Protein AF-A0A6V7Y0B2-F1 (afdb_monomer_lite)

Secondary structure (DSSP, 8-state):
--------SSHHHHHHHHHHHHHHHHHHHHHHHHHHHHHHHHHHHHHHHHHHHHHHHHHHHHHHHHHHHHHHHHHHHHHHHHHHHHHHHHHHHHHHS----EEPTTT--EESSHHHHHHHHHHHT--EE-TTT--EESSHHHHHHHHHHHH----EE-TTT--EESSHHHHHHHHHHHT-----S-TTTGGGGS--

Radius of gyration: 52.37 Å; chains: 1; bounding box: 146×79×91 Å

Sequence (196 aa):
MAEEDSSDSDWILVGKEENDLINLQTNFNNLQIKFIEEKEKNLNLEKKNFFLENELRKIQNINFDNENEIMKQHSQKLSKENVKQLKHENDEKMRKMKIEIKKCPYCEKPYFSMPAFVMHLLTHQAKHKCPICGKFYHRPWLLKGHLRSHTGQKPFGCGKCGKEFSDRSNLRAHLTTHNAKKCWSCAWICLKKLFK

Structure (mmCIF, N/CA/C/O backbone):
data_AF-A0A6V7Y0B2-F1
#
_entry.id   AF-A0A6V7Y0B2-F1
#
loop_
_atom_site.group_PDB
_atom_site.id
_atom_site.type_symbol
_atom_site.label_atom_id
_atom_site.label_alt_id
_atom_site.label_comp_id
_atom_site.label_asym_id
_atom_site.label_entity_id
_atom_site.label_seq_id
_atom_site.pdbx_PDB_ins_code
_atom_site.Cartn_x
_atom_site.Cartn_y
_atom_site.Cartn_z
_atom_site.occupancy
_atom_site.B_iso_or_equiv
_atom_site.auth_seq_id
_atom_site.auth_comp_id
_atom_site.auth_asym_id
_atom_site.auth_atom_id
_atom_site.pdbx_PDB_model_num
ATOM 1 N N . MET A 1 1 ? 116.761 55.793 -67.337 1.00 35.50 1 MET A N 1
ATOM 2 C CA . MET A 1 1 ? 116.861 56.543 -66.070 1.00 35.50 1 MET A CA 1
ATOM 3 C C . MET A 1 1 ? 115.738 56.002 -65.205 1.00 35.50 1 MET A C 1
ATOM 5 O O . MET A 1 1 ? 114.600 56.118 -65.633 1.00 35.50 1 MET A O 1
ATOM 9 N N . ALA A 1 2 ? 116.037 55.074 -64.289 1.00 43.28 2 ALA A N 1
ATOM 10 C CA . ALA A 1 2 ? 116.621 55.361 -62.963 1.00 43.28 2 ALA A CA 1
ATOM 11 C C . ALA A 1 2 ? 115.569 56.134 -62.138 1.00 43.28 2 ALA A C 1
ATOM 13 O O . ALA A 1 2 ? 115.035 57.110 -62.649 1.00 43.28 2 ALA A O 1
ATOM 14 N N . GLU A 1 3 ? 115.156 55.740 -60.940 1.00 39.84 3 GLU A N 1
ATOM 15 C CA . GLU A 1 3 ? 115.887 55.090 -59.849 1.00 39.84 3 GLU A CA 1
ATOM 16 C C . GLU A 1 3 ? 114.893 54.851 -58.684 1.00 39.84 3 GLU A C 1
ATOM 18 O O . GLU A 1 3 ? 113.852 55.505 -58.653 1.00 39.84 3 GLU A O 1
ATOM 23 N N . GLU A 1 4 ? 115.284 53.973 -57.746 1.00 39.66 4 GLU A N 1
ATOM 24 C CA . GLU A 1 4 ? 115.103 54.137 -56.282 1.00 39.66 4 GLU A CA 1
ATOM 25 C C . GLU A 1 4 ? 113.691 54.019 -55.653 1.00 39.66 4 GLU A C 1
ATOM 27 O O . GLU A 1 4 ? 112.684 54.416 -56.220 1.00 39.66 4 GLU A O 1
ATOM 32 N N . ASP A 1 5 ? 113.496 53.538 -54.424 1.00 37.31 5 ASP A N 1
ATOM 33 C CA . ASP A 1 5 ? 114.311 52.787 -53.464 1.00 37.31 5 ASP A CA 1
ATOM 34 C C . ASP A 1 5 ? 113.398 52.402 -52.276 1.00 37.31 5 ASP A C 1
ATOM 36 O O . ASP A 1 5 ? 112.364 53.028 -52.049 1.00 37.31 5 ASP A O 1
ATOM 40 N N . SER A 1 6 ? 113.849 51.428 -51.479 1.00 45.47 6 SER A N 1
ATOM 41 C CA . SER A 1 6 ? 113.742 51.402 -50.006 1.00 45.47 6 SER A CA 1
ATOM 42 C C . SER A 1 6 ? 112.369 51.585 -49.317 1.00 45.47 6 SER A C 1
ATOM 44 O O . SER A 1 6 ? 111.927 52.708 -49.087 1.00 45.47 6 SER A O 1
ATOM 46 N N . SER A 1 7 ? 111.828 50.495 -48.752 1.00 43.94 7 SER A N 1
ATOM 47 C CA . SER A 1 7 ? 111.516 50.355 -47.304 1.00 43.94 7 SER A CA 1
ATOM 48 C C . SER A 1 7 ? 110.595 49.143 -47.087 1.00 43.94 7 SER A C 1
ATOM 50 O O . SER A 1 7 ? 109.382 49.278 -46.967 1.00 43.94 7 SER A O 1
ATOM 52 N N . ASP A 1 8 ? 111.165 47.936 -47.082 1.00 45.19 8 ASP A N 1
ATOM 53 C CA . ASP A 1 8 ? 110.390 46.679 -47.083 1.00 45.19 8 ASP A CA 1
ATOM 54 C C . ASP A 1 8 ? 110.610 45.823 -45.822 1.00 45.19 8 ASP A C 1
ATOM 56 O O . ASP A 1 8 ? 110.376 44.616 -45.803 1.00 45.19 8 ASP A O 1
ATOM 60 N N . SER A 1 9 ? 111.088 46.435 -44.736 1.00 50.22 9 SER A N 1
ATOM 61 C CA . SER A 1 9 ? 111.577 45.696 -43.566 1.00 50.22 9 SER A CA 1
ATOM 62 C C . SER A 1 9 ? 110.998 46.144 -42.225 1.00 50.22 9 SER A C 1
ATOM 64 O O . SER A 1 9 ? 111.670 45.982 -41.219 1.00 50.22 9 SER A O 1
ATOM 66 N N . ASP A 1 10 ? 109.766 46.664 -42.200 1.00 47.16 10 ASP A N 1
ATOM 67 C CA . ASP A 1 10 ? 108.993 46.856 -40.952 1.00 47.16 10 ASP A CA 1
ATOM 68 C C . ASP A 1 10 ? 107.484 46.536 -41.085 1.00 47.16 10 ASP A C 1
ATOM 70 O O . ASP A 1 10 ? 106.779 46.408 -40.086 1.00 47.16 10 ASP A O 1
ATOM 74 N N . TRP A 1 11 ? 106.969 46.293 -42.298 1.00 45.12 11 TRP A N 1
ATOM 75 C CA . TRP A 1 11 ? 105.539 46.013 -42.532 1.00 45.12 11 TRP A CA 1
ATOM 76 C C . TRP A 1 11 ? 105.139 44.532 -42.416 1.00 45.12 11 TRP A C 1
ATOM 78 O O . TRP A 1 11 ? 103.959 44.210 -42.278 1.00 45.12 11 TRP A O 1
ATOM 88 N N . ILE A 1 12 ? 106.102 43.606 -42.449 1.00 47.62 12 ILE A N 1
ATOM 89 C CA . ILE A 1 12 ? 105.815 42.162 -42.551 1.00 47.62 12 ILE A CA 1
ATOM 90 C C . ILE A 1 12 ? 105.489 41.527 -41.182 1.00 47.62 12 ILE A C 1
ATOM 92 O O . ILE A 1 12 ? 104.784 40.517 -41.130 1.00 47.62 12 ILE A O 1
ATOM 96 N N . LEU A 1 13 ? 105.950 42.117 -40.070 1.00 48.69 13 LEU A N 1
ATOM 97 C CA . LEU A 1 13 ? 105.644 41.634 -38.713 1.00 48.69 13 LEU A CA 1
ATOM 98 C C . LEU A 1 13 ? 104.311 42.186 -38.174 1.00 48.69 13 LEU A C 1
ATOM 100 O O . LEU A 1 13 ? 103.550 41.421 -37.588 1.00 48.69 13 LEU A O 1
ATOM 104 N N . VAL A 1 14 ? 103.964 43.445 -38.466 1.00 50.12 14 VAL A N 1
ATOM 105 C CA . VAL A 1 14 ? 102.672 44.050 -38.069 1.00 50.12 14 VAL A CA 1
ATOM 106 C C . VAL A 1 14 ? 101.500 43.436 -38.853 1.00 50.12 14 VAL A C 1
ATOM 108 O O . VAL A 1 14 ? 100.457 43.118 -38.284 1.00 50.12 14 VAL A O 1
ATOM 111 N N . GLY A 1 15 ? 101.699 43.154 -40.147 1.00 49.22 15 GLY A N 1
ATOM 112 C CA . GLY A 1 15 ? 100.657 42.604 -41.021 1.00 49.22 15 GLY A CA 1
ATOM 113 C C . GLY A 1 15 ? 100.279 41.136 -40.774 1.00 49.22 15 GLY A C 1
ATOM 114 O O . GLY A 1 15 ? 99.252 40.695 -41.283 1.00 49.22 15 GLY A O 1
ATOM 115 N N . LYS A 1 16 ? 101.062 40.357 -40.013 1.00 54.09 16 LYS A N 1
ATOM 116 C CA . LYS A 1 16 ? 100.673 38.988 -39.609 1.00 54.09 16 LYS A CA 1
ATOM 117 C C . LYS A 1 16 ? 99.808 38.992 -38.351 1.00 54.09 16 LYS A C 1
ATOM 119 O O . LYS A 1 16 ? 98.775 38.332 -38.341 1.00 54.09 16 LYS A O 1
ATOM 124 N N . GLU A 1 17 ? 100.168 39.788 -37.347 1.00 54.44 17 GLU A N 1
ATOM 125 C CA . GLU A 1 17 ? 99.399 39.892 -36.099 1.00 54.44 17 GLU A CA 1
ATOM 126 C C . GLU A 1 17 ? 98.021 40.541 -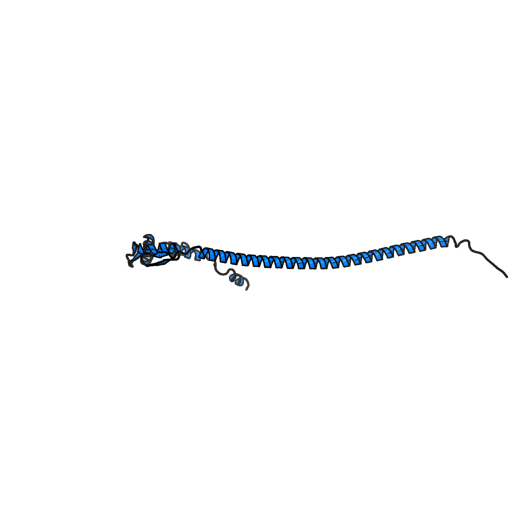36.320 1.00 54.44 17 GLU A C 1
ATOM 128 O O . GLU A 1 17 ? 97.024 40.058 -35.782 1.00 54.44 17 GLU A O 1
ATOM 133 N N . GLU A 1 18 ? 97.918 41.565 -37.176 1.00 55.97 18 GLU A N 1
ATOM 134 C CA . GLU A 1 18 ? 96.629 42.178 -37.539 1.00 55.97 18 GLU A CA 1
ATOM 135 C C . GLU A 1 18 ? 95.731 41.231 -38.346 1.00 55.97 18 GLU A C 1
ATOM 137 O O . GLU A 1 18 ? 94.522 41.176 -38.117 1.00 55.97 18 GLU A O 1
ATOM 142 N N . ASN A 1 19 ? 96.302 40.443 -39.260 1.00 59.03 19 ASN A N 1
ATOM 143 C CA . ASN A 1 19 ? 95.540 39.500 -40.079 1.00 59.03 19 ASN A CA 1
ATOM 144 C C . ASN A 1 19 ? 95.075 38.281 -39.254 1.00 59.03 19 ASN A C 1
ATOM 146 O O . ASN A 1 19 ? 93.969 37.776 -39.457 1.00 59.03 19 ASN A O 1
ATOM 150 N N . ASP A 1 20 ? 95.861 37.861 -38.259 1.00 60.06 20 ASP A N 1
ATOM 151 C CA . ASP A 1 20 ? 95.471 36.840 -37.282 1.00 60.06 20 ASP A CA 1
ATOM 152 C C . ASP A 1 20 ? 94.383 37.352 -36.319 1.00 60.06 20 ASP A C 1
ATOM 154 O O . ASP A 1 20 ? 93.418 36.633 -36.046 1.00 60.06 20 ASP A O 1
ATOM 158 N N . LEU A 1 21 ? 94.453 38.613 -35.875 1.00 62.41 21 LEU A N 1
ATOM 159 C CA . LEU A 1 21 ? 93.405 39.263 -35.072 1.00 62.41 21 LEU A CA 1
ATOM 160 C C . LEU A 1 21 ? 92.094 39.447 -35.854 1.00 62.41 21 LEU A C 1
ATOM 162 O O . LEU A 1 21 ? 91.017 39.156 -35.327 1.00 62.41 21 LEU A O 1
ATOM 166 N N . ILE A 1 22 ? 92.164 39.869 -37.121 1.00 66.25 22 ILE A N 1
ATOM 167 C CA . ILE A 1 22 ? 90.997 39.987 -38.010 1.00 66.25 22 ILE A CA 1
ATOM 168 C C . ILE A 1 22 ? 90.384 38.609 -38.273 1.00 66.25 22 ILE A C 1
ATOM 170 O O . ILE A 1 22 ? 89.158 38.466 -38.214 1.00 66.25 22 ILE A O 1
ATOM 174 N N . ASN A 1 23 ? 91.199 37.576 -38.500 1.00 68.62 23 ASN A N 1
ATOM 175 C CA . ASN A 1 23 ? 90.712 36.206 -38.664 1.00 68.62 23 ASN A CA 1
ATOM 176 C C . ASN A 1 23 ? 90.061 35.671 -37.386 1.00 68.62 23 ASN A C 1
ATOM 178 O O . ASN A 1 23 ? 88.990 35.071 -37.465 1.00 68.62 23 ASN A O 1
ATOM 182 N N . LEU A 1 24 ? 90.636 35.925 -36.208 1.00 69.00 24 LEU A N 1
ATOM 183 C CA . LEU A 1 24 ? 90.048 35.540 -34.921 1.00 69.00 24 LEU A CA 1
ATOM 184 C C . LEU A 1 24 ? 88.717 36.256 -34.664 1.00 69.00 24 LEU A C 1
ATOM 186 O O . LEU A 1 24 ? 87.738 35.603 -34.294 1.00 69.00 24 LEU A O 1
ATOM 190 N N . GLN A 1 25 ? 88.645 37.563 -34.927 1.00 72.94 25 GLN A N 1
ATOM 191 C CA . GLN A 1 25 ? 87.413 38.344 -34.793 1.00 72.94 25 GLN A CA 1
ATOM 192 C C . GLN A 1 25 ? 86.335 37.868 -35.775 1.00 72.94 25 GLN A C 1
ATOM 194 O O . GLN A 1 25 ? 85.169 37.715 -35.408 1.00 72.94 25 GLN A O 1
ATOM 199 N N . THR A 1 26 ? 86.725 37.581 -37.016 1.00 72.75 26 THR A N 1
ATOM 200 C CA . THR A 1 26 ? 85.824 37.054 -38.048 1.00 72.75 26 THR A CA 1
ATOM 201 C C . THR A 1 26 ? 85.317 35.661 -37.672 1.00 72.75 26 THR A C 1
ATOM 203 O O . THR A 1 26 ? 84.127 35.375 -37.803 1.00 72.75 26 THR A O 1
ATOM 206 N N . ASN A 1 27 ? 86.182 34.799 -37.133 1.00 78.31 27 ASN A N 1
ATOM 207 C CA . ASN A 1 27 ? 85.807 33.456 -36.697 1.00 78.31 27 ASN A CA 1
ATOM 208 C C . ASN A 1 27 ? 84.874 33.498 -35.473 1.00 78.31 27 ASN A C 1
ATOM 210 O O . ASN A 1 27 ? 83.877 32.777 -35.430 1.00 78.31 27 ASN A O 1
ATOM 214 N N . PHE A 1 28 ? 85.125 34.403 -34.522 1.00 77.00 28 PHE A N 1
ATOM 215 C CA . PHE A 1 28 ? 84.243 34.638 -33.377 1.00 77.00 28 PHE A CA 1
ATOM 216 C C . PHE A 1 28 ? 82.853 35.131 -33.808 1.00 77.00 28 PHE A C 1
ATOM 218 O O . PHE A 1 28 ? 81.842 34.574 -33.377 1.00 77.00 28 PHE A O 1
ATOM 225 N N . ASN A 1 29 ? 82.792 36.103 -34.722 1.00 76.12 29 ASN A N 1
ATOM 226 C CA . ASN A 1 29 ? 81.529 36.612 -35.262 1.00 76.12 29 ASN A CA 1
ATOM 227 C C . ASN A 1 29 ? 80.753 35.514 -36.015 1.00 76.12 29 ASN A C 1
ATOM 229 O O . ASN A 1 29 ? 79.546 35.367 -35.827 1.00 76.12 29 ASN A O 1
ATOM 233 N N . ASN A 1 30 ? 81.438 34.683 -36.807 1.00 78.12 30 ASN A N 1
ATOM 234 C CA . ASN A 1 30 ? 80.818 33.554 -37.508 1.00 78.12 30 ASN A CA 1
ATOM 235 C C . ASN A 1 30 ? 80.270 32.490 -36.543 1.00 78.1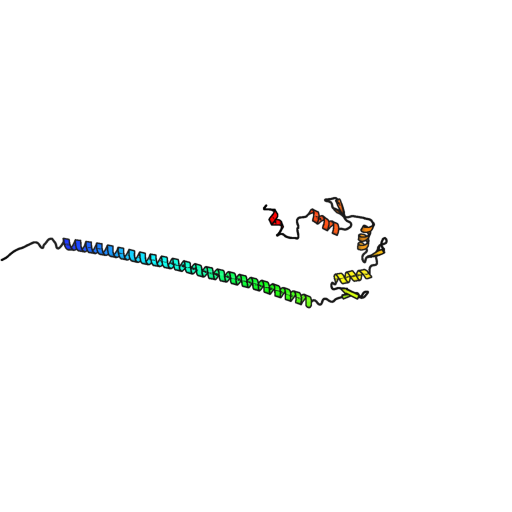2 30 ASN A C 1
ATOM 237 O O . ASN A 1 30 ? 79.204 31.923 -36.790 1.00 78.12 30 ASN A O 1
ATOM 241 N N . LEU A 1 31 ? 80.968 32.222 -35.434 1.00 80.00 31 LEU A N 1
ATOM 242 C CA . LEU A 1 31 ? 80.481 31.328 -34.380 1.00 80.00 31 LEU A CA 1
ATOM 243 C C . LEU A 1 31 ? 79.258 31.913 -33.659 1.00 80.00 31 LEU A C 1
ATOM 245 O O . LEU A 1 31 ? 78.310 31.176 -33.387 1.00 80.00 31 LEU A O 1
ATOM 249 N N . GLN A 1 32 ? 79.231 33.226 -33.410 1.00 79.44 32 GLN A N 1
ATOM 250 C CA . GLN A 1 32 ? 78.060 33.899 -32.838 1.00 79.44 32 GLN A CA 1
ATOM 251 C C . GLN A 1 32 ? 76.844 33.848 -33.772 1.00 79.44 32 GLN A C 1
ATOM 253 O O . GLN A 1 32 ? 75.747 33.544 -33.307 1.00 79.44 32 GLN A O 1
ATOM 258 N N . ILE A 1 33 ? 77.027 34.078 -35.077 1.00 79.69 33 ILE A N 1
ATOM 259 C CA . ILE A 1 33 ? 75.942 33.982 -36.068 1.00 79.69 33 ILE A CA 1
ATOM 260 C C . ILE A 1 33 ? 75.390 32.555 -36.121 1.00 79.69 33 ILE A C 1
ATOM 262 O O . ILE A 1 33 ? 74.183 32.372 -35.986 1.00 79.69 33 ILE A O 1
ATOM 266 N N . LYS A 1 34 ? 76.255 31.533 -36.210 1.00 83.12 34 LYS A N 1
ATOM 267 C CA . LYS A 1 34 ? 75.818 30.124 -36.191 1.00 83.12 34 LYS A CA 1
ATOM 268 C C . LYS A 1 34 ? 75.034 29.775 -34.926 1.00 83.12 34 LYS A C 1
ATOM 270 O O . LYS A 1 34 ? 74.024 29.085 -35.008 1.00 83.12 34 LYS A O 1
ATOM 275 N N . PHE A 1 35 ? 75.461 30.285 -33.773 1.00 81.38 35 PHE A N 1
ATOM 276 C CA . PHE A 1 35 ? 74.760 30.081 -32.507 1.00 81.38 35 PHE A CA 1
ATOM 277 C C . PHE A 1 35 ? 73.382 30.763 -32.470 1.00 81.38 35 PHE A C 1
ATOM 279 O O . PHE A 1 35 ? 72.432 30.198 -31.926 1.00 81.38 35 PHE A O 1
ATOM 286 N N . ILE A 1 36 ? 73.250 31.957 -33.057 1.00 78.94 36 ILE A N 1
ATOM 287 C CA . ILE A 1 36 ? 71.961 32.654 -33.189 1.00 78.94 36 ILE A CA 1
ATOM 288 C C . ILE A 1 36 ? 71.040 31.886 -34.142 1.00 78.94 36 ILE A C 1
ATOM 290 O O . ILE A 1 36 ? 69.904 31.598 -33.771 1.00 78.94 36 ILE A O 1
ATOM 294 N N . GLU A 1 37 ? 71.532 31.472 -35.311 1.00 85.56 37 GLU A N 1
ATOM 295 C CA . GLU A 1 37 ? 70.755 30.683 -36.276 1.00 85.56 37 GLU A CA 1
ATOM 296 C C . GLU A 1 37 ? 70.282 29.347 -35.686 1.00 85.56 37 GLU A C 1
ATOM 298 O O . GLU A 1 37 ? 69.148 28.919 -35.911 1.00 85.56 37 GLU A O 1
ATOM 303 N N . GLU A 1 38 ? 71.135 28.672 -34.915 1.00 85.31 38 GLU A N 1
ATOM 304 C CA . GLU A 1 38 ? 70.789 27.424 -34.236 1.00 85.31 38 GLU A CA 1
ATOM 305 C C . GLU A 1 38 ? 69.742 27.653 -33.136 1.00 85.31 38 GLU A C 1
ATOM 307 O O . GLU A 1 38 ? 68.764 26.905 -33.041 1.00 85.31 38 GLU A O 1
ATOM 312 N N . LYS A 1 39 ? 69.866 28.742 -32.366 1.00 80.38 39 LYS A N 1
ATOM 313 C CA . LYS A 1 39 ? 68.844 29.156 -31.394 1.00 80.38 39 LYS A CA 1
ATOM 314 C C . LYS A 1 39 ? 67.506 29.483 -32.048 1.00 80.38 39 LYS A C 1
ATOM 316 O O . LYS A 1 39 ? 66.471 29.072 -31.527 1.00 80.38 39 LYS A O 1
ATOM 321 N N . GLU A 1 40 ? 67.499 30.185 -33.175 1.00 85.06 40 GLU A N 1
ATOM 322 C CA . GLU A 1 40 ? 66.270 30.512 -33.904 1.00 85.06 40 GLU A CA 1
ATOM 323 C C . GLU A 1 40 ? 65.602 29.267 -34.495 1.00 85.06 40 GLU A C 1
ATOM 325 O O . GLU A 1 40 ? 64.378 29.122 -34.407 1.00 85.06 40 GLU A O 1
ATOM 330 N N . LYS A 1 41 ? 66.388 28.328 -35.040 1.00 84.50 41 LYS A N 1
ATOM 331 C CA . LYS A 1 41 ? 65.883 27.020 -35.489 1.00 84.50 41 LYS A CA 1
ATOM 332 C C . LYS A 1 41 ? 65.242 26.251 -34.337 1.00 84.50 41 LYS A C 1
ATOM 334 O O . LYS A 1 41 ? 64.131 25.750 -34.508 1.00 84.50 41 LYS A O 1
ATOM 339 N N . ASN A 1 42 ? 65.889 26.216 -33.172 1.00 80.94 42 ASN A N 1
ATOM 340 C CA . ASN A 1 42 ? 65.359 25.557 -31.978 1.00 80.94 42 ASN A CA 1
ATOM 341 C C . ASN A 1 42 ? 64.071 26.228 -31.478 1.00 80.94 42 ASN A C 1
ATOM 343 O O . ASN A 1 42 ? 63.078 25.539 -31.256 1.00 80.94 42 ASN A O 1
ATOM 347 N N . LEU A 1 43 ? 64.029 27.564 -31.418 1.00 81.94 43 LEU A N 1
ATOM 348 C CA . LEU A 1 43 ? 62.831 28.316 -31.025 1.00 81.94 43 LEU A CA 1
ATOM 349 C C . LEU A 1 43 ? 61.655 28.083 -31.991 1.00 81.94 43 LEU A C 1
ATOM 351 O O . LEU A 1 43 ? 60.501 27.967 -31.573 1.00 81.94 43 LEU A O 1
ATOM 355 N N . ASN A 1 44 ? 61.927 28.002 -33.295 1.00 83.69 44 ASN A N 1
ATOM 356 C CA . ASN A 1 44 ? 60.910 27.679 -34.295 1.00 83.69 44 ASN A CA 1
ATOM 357 C C . ASN A 1 44 ? 60.429 26.224 -34.181 1.00 83.69 44 ASN A C 1
ATOM 359 O O . ASN A 1 44 ? 59.232 25.967 -34.341 1.00 83.69 44 ASN A O 1
ATOM 363 N N . LEU A 1 45 ? 61.326 25.284 -33.859 1.00 83.69 45 LEU A N 1
ATOM 364 C CA . LEU A 1 45 ? 60.964 23.897 -33.562 1.00 83.69 45 LEU A CA 1
ATOM 365 C C . LEU A 1 45 ? 60.052 23.811 -32.331 1.00 83.69 45 LEU A C 1
ATOM 367 O O . LEU A 1 45 ? 59.014 23.156 -32.389 1.00 83.69 45 LEU A O 1
ATOM 371 N N . GLU A 1 46 ? 60.390 24.513 -31.250 1.00 82.44 46 GLU A N 1
ATOM 372 C CA . GLU A 1 46 ? 59.596 24.553 -30.017 1.00 82.44 46 GLU A CA 1
ATOM 373 C C . GLU A 1 46 ? 58.197 25.131 -30.250 1.00 82.44 46 GLU A C 1
ATOM 375 O O . GLU A 1 46 ? 57.208 24.547 -29.807 1.00 82.44 46 GLU A O 1
ATOM 380 N N . LYS A 1 47 ? 58.075 26.224 -31.017 1.00 85.69 47 LYS A N 1
ATOM 381 C CA . LYS A 1 47 ? 56.766 26.791 -31.393 1.00 85.69 47 LYS A CA 1
ATOM 382 C C . LYS A 1 47 ? 55.915 25.799 -32.188 1.00 85.69 47 LYS A C 1
ATOM 384 O O . LYS A 1 47 ? 54.708 25.699 -31.960 1.00 85.69 47 LYS A O 1
ATOM 389 N N . LYS A 1 48 ? 56.533 25.055 -33.111 1.00 85.44 48 LYS A N 1
ATOM 390 C CA . LYS A 1 48 ? 55.847 24.022 -33.899 1.00 85.44 48 LYS A CA 1
ATOM 391 C C . LYS A 1 48 ? 55.425 22.838 -33.024 1.00 85.44 48 LYS A C 1
ATOM 393 O O . LYS A 1 48 ? 54.297 22.369 -33.165 1.00 85.44 48 LYS A O 1
ATOM 398 N N . ASN A 1 49 ? 56.281 22.410 -32.097 1.00 79.25 49 ASN A N 1
ATOM 399 C CA . ASN A 1 49 ? 55.967 21.363 -31.124 1.00 79.25 49 ASN A CA 1
ATOM 400 C C . ASN A 1 49 ? 54.812 21.784 -30.208 1.00 79.25 49 ASN A C 1
ATOM 402 O O . ASN A 1 49 ? 53.865 21.025 -30.046 1.00 79.25 49 ASN A O 1
ATOM 406 N N . PHE A 1 50 ? 54.812 23.022 -29.710 1.00 84.19 50 PHE A N 1
ATOM 407 C CA . PHE A 1 50 ? 53.715 23.566 -28.907 1.00 84.19 50 PHE A CA 1
ATOM 408 C C . PHE A 1 50 ? 52.378 23.588 -29.666 1.00 84.19 50 PHE A C 1
ATOM 410 O O . PHE A 1 50 ? 51.332 23.236 -29.115 1.00 84.19 50 PHE A O 1
ATOM 417 N N . PHE A 1 51 ? 52.392 23.975 -30.946 1.00 84.19 51 PHE A N 1
ATOM 418 C CA . PHE A 1 51 ? 51.192 23.941 -31.784 1.00 84.19 51 PHE A CA 1
ATOM 419 C C . PHE A 1 51 ? 50.679 22.506 -31.975 1.00 84.19 51 PHE A C 1
ATOM 421 O O . PHE A 1 51 ? 49.492 22.246 -31.778 1.00 84.19 51 PHE A O 1
ATOM 428 N N . LEU A 1 52 ? 51.577 21.565 -32.284 1.00 78.44 52 LEU A N 1
ATOM 429 C CA . LEU A 1 52 ? 51.242 20.148 -32.436 1.00 78.44 52 LEU A CA 1
ATOM 430 C C . LEU A 1 52 ? 50.698 19.541 -31.137 1.00 78.44 52 LEU A C 1
ATOM 432 O O . LEU A 1 52 ? 49.697 18.832 -31.178 1.00 78.44 52 LEU A O 1
ATOM 436 N N . GLU A 1 53 ? 51.289 19.850 -29.984 1.00 77.75 53 GLU A N 1
ATOM 437 C CA . GLU A 1 53 ? 50.792 19.396 -28.681 1.00 77.75 53 GLU A CA 1
ATOM 438 C C . GLU A 1 53 ? 49.385 19.911 -28.379 1.00 77.75 53 GLU A C 1
ATOM 440 O O . GLU A 1 53 ? 48.557 19.170 -27.850 1.00 77.75 53 GLU A O 1
ATOM 445 N N . ASN A 1 54 ? 49.092 21.168 -28.714 1.00 74.44 54 ASN A N 1
ATOM 446 C CA . ASN A 1 54 ? 47.754 21.720 -28.524 1.00 74.44 54 ASN A CA 1
ATOM 447 C C . ASN A 1 54 ? 46.722 21.053 -29.441 1.00 74.44 54 ASN A C 1
ATOM 449 O O . ASN A 1 54 ? 45.612 20.771 -28.991 1.00 74.44 54 ASN A O 1
ATOM 453 N N . GLU A 1 55 ? 47.073 20.753 -30.692 1.00 86.94 55 GLU A N 1
ATOM 454 C CA . GLU A 1 55 ? 46.195 19.996 -31.594 1.00 86.94 55 GLU A CA 1
ATOM 455 C C . GLU A 1 55 ? 45.997 18.548 -31.120 1.00 86.94 55 GLU A C 1
ATOM 457 O O . GLU A 1 55 ? 44.869 18.053 -31.102 1.00 86.94 55 GLU A O 1
ATOM 462 N N . LEU A 1 56 ? 47.052 17.893 -30.625 1.00 80.81 56 LEU A N 1
ATOM 463 C CA . LEU A 1 56 ? 46.949 16.565 -30.015 1.00 80.81 56 LEU A CA 1
ATOM 464 C C . LEU A 1 56 ? 46.031 16.574 -28.785 1.00 80.81 56 LEU A C 1
ATOM 466 O O . LEU A 1 56 ? 45.174 15.697 -28.671 1.00 80.81 56 LEU A O 1
ATOM 470 N N . ARG A 1 57 ? 46.132 17.587 -27.912 1.00 81.00 57 ARG A N 1
ATOM 471 C CA . ARG A 1 57 ? 45.218 17.754 -26.765 1.00 81.00 57 ARG A CA 1
ATOM 472 C C . ARG A 1 57 ? 43.766 17.935 -27.208 1.00 81.00 57 ARG A C 1
ATOM 474 O O . ARG A 1 57 ? 42.873 17.355 -26.596 1.00 81.00 57 ARG A O 1
ATOM 481 N N . LYS A 1 58 ? 43.508 18.702 -28.275 1.00 81.56 58 LYS A N 1
ATOM 482 C CA . LYS A 1 58 ? 42.149 18.870 -28.824 1.00 81.56 58 LYS A CA 1
ATOM 483 C C . LYS A 1 58 ? 41.585 17.547 -29.340 1.00 81.56 58 LYS A C 1
ATOM 485 O O . LYS A 1 58 ? 40.460 17.205 -28.993 1.00 81.56 58 LYS A O 1
ATOM 490 N N . ILE A 1 59 ? 42.365 16.795 -30.118 1.00 78.94 59 ILE A N 1
ATOM 491 C CA . ILE A 1 59 ? 41.952 15.488 -30.654 1.00 78.94 59 ILE A CA 1
ATOM 492 C C . ILE A 1 59 ? 41.678 14.497 -29.515 1.00 78.94 59 ILE A C 1
ATOM 494 O O . ILE A 1 59 ? 40.662 13.805 -29.536 1.00 78.94 59 ILE A O 1
ATOM 498 N N . GLN A 1 60 ? 42.543 14.456 -28.497 1.00 76.38 60 GLN A N 1
ATOM 499 C CA . GLN A 1 60 ? 42.353 13.605 -27.320 1.00 76.38 60 GLN A CA 1
ATOM 500 C C . GLN A 1 60 ? 41.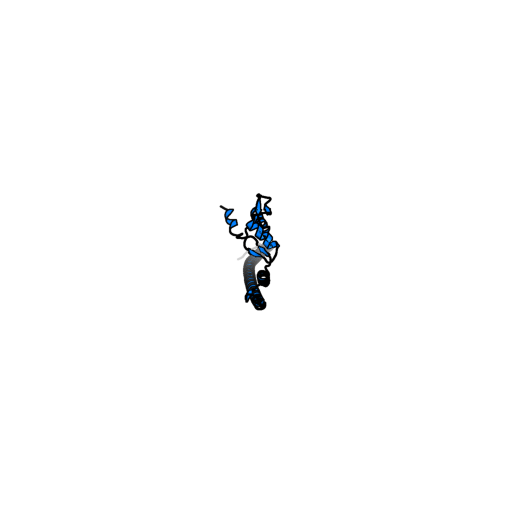071 13.956 -26.553 1.00 76.38 60 GLN A C 1
ATOM 502 O O . GLN A 1 60 ? 40.309 13.053 -26.219 1.00 76.38 60 GLN A O 1
ATOM 507 N N . ASN A 1 61 ? 40.793 15.246 -26.336 1.00 72.50 61 ASN A N 1
ATOM 508 C CA . ASN A 1 61 ? 39.562 15.686 -25.674 1.00 72.50 61 ASN A CA 1
ATOM 509 C C . ASN A 1 61 ? 38.311 15.339 -26.494 1.00 72.50 61 ASN A C 1
ATOM 511 O O . ASN A 1 61 ? 37.352 14.819 -25.937 1.00 72.50 61 ASN A O 1
ATOM 515 N N . ILE A 1 62 ? 38.340 15.544 -27.817 1.00 74.38 62 ILE A N 1
ATOM 516 C CA . ILE A 1 62 ? 37.233 15.163 -28.711 1.00 74.38 62 ILE A CA 1
ATOM 517 C C . ILE A 1 62 ? 36.975 13.651 -28.643 1.00 74.38 62 ILE A C 1
ATOM 519 O O . ILE A 1 62 ? 35.824 13.229 -28.552 1.00 74.38 62 ILE A O 1
ATOM 523 N N . ASN A 1 63 ? 38.026 12.826 -28.654 1.00 71.69 63 ASN A N 1
ATOM 524 C CA . ASN A 1 63 ? 37.880 11.375 -28.516 1.00 71.69 63 ASN A CA 1
ATOM 525 C C . ASN A 1 63 ? 37.291 10.990 -27.152 1.00 71.69 63 ASN A C 1
ATOM 527 O O . ASN A 1 63 ? 36.372 10.177 -27.104 1.00 71.69 63 ASN A O 1
ATOM 531 N N . PHE A 1 64 ? 37.752 11.614 -26.067 1.00 66.12 64 PHE A N 1
ATOM 532 C CA . PHE A 1 64 ? 37.238 11.366 -24.719 1.00 66.12 64 PHE A CA 1
ATOM 533 C C . PHE A 1 64 ? 35.762 11.770 -24.564 1.00 66.12 64 PHE A C 1
ATOM 535 O O . PHE A 1 64 ? 34.965 11.024 -23.992 1.00 66.12 64 PHE A O 1
ATOM 542 N N . ASP A 1 65 ? 35.367 12.920 -25.111 1.00 74.56 65 ASP A N 1
ATOM 543 C CA . ASP A 1 65 ? 33.974 13.377 -25.105 1.00 74.56 65 ASP A CA 1
ATOM 544 C C . ASP A 1 65 ? 33.075 12.435 -25.921 1.00 74.56 65 ASP A C 1
ATOM 546 O O . ASP A 1 65 ? 31.983 12.072 -25.471 1.00 74.56 65 ASP A O 1
ATOM 550 N N . ASN A 1 66 ? 33.559 11.964 -27.076 1.00 75.25 66 ASN A N 1
ATOM 551 C CA . ASN A 1 66 ? 32.860 10.974 -27.895 1.00 75.25 66 ASN A CA 1
ATOM 552 C C . ASN A 1 66 ? 32.700 9.632 -27.160 1.00 75.25 66 ASN A C 1
ATOM 554 O O . ASN A 1 66 ? 31.610 9.060 -27.165 1.00 75.25 66 ASN A O 1
ATOM 558 N N . GLU A 1 67 ? 33.744 9.135 -26.496 1.00 74.00 67 GLU A N 1
ATOM 559 C CA . GLU A 1 67 ? 33.696 7.893 -25.714 1.00 74.00 67 GLU A CA 1
ATOM 560 C C . GLU A 1 67 ? 32.727 7.995 -24.531 1.00 74.00 67 GLU A C 1
ATOM 562 O O . GLU A 1 67 ? 31.912 7.093 -24.316 1.00 74.00 67 GLU A O 1
ATOM 567 N N . ASN A 1 68 ? 32.747 9.112 -23.801 1.00 69.69 68 ASN A N 1
ATOM 568 C CA . ASN A 1 68 ? 31.815 9.354 -22.701 1.00 69.69 68 ASN A CA 1
ATOM 569 C C . ASN A 1 68 ? 30.363 9.412 -23.182 1.00 69.69 68 ASN A C 1
ATOM 571 O O . ASN A 1 68 ? 29.472 8.850 -22.536 1.00 69.69 68 ASN A O 1
ATOM 575 N N . GLU A 1 69 ? 30.110 10.048 -24.326 1.00 80.38 69 GLU A N 1
ATOM 576 C CA . GLU A 1 69 ? 28.775 10.109 -24.917 1.00 80.38 69 GLU A CA 1
ATOM 577 C C . GLU A 1 69 ? 28.319 8.724 -25.416 1.00 80.38 69 GLU A C 1
ATOM 579 O O . GLU A 1 69 ? 27.182 8.322 -25.153 1.00 80.38 69 GLU A O 1
ATOM 584 N N . ILE A 1 70 ? 29.209 7.927 -26.021 1.00 77.38 70 ILE A N 1
ATOM 585 C CA . ILE A 1 70 ? 28.931 6.532 -26.410 1.00 77.38 70 ILE A CA 1
ATOM 586 C C . ILE A 1 70 ? 28.598 5.678 -25.177 1.00 77.38 70 ILE A C 1
ATOM 588 O O . ILE A 1 70 ? 27.588 4.967 -25.171 1.00 77.38 70 ILE A O 1
ATOM 592 N N . MET A 1 71 ? 29.384 5.781 -24.103 1.00 72.19 71 MET A N 1
ATOM 593 C CA . MET A 1 71 ? 29.156 5.053 -22.847 1.00 72.19 71 MET A CA 1
ATOM 594 C C . MET A 1 71 ? 27.844 5.468 -22.168 1.00 72.19 71 MET A C 1
ATOM 596 O O . MET A 1 71 ? 27.093 4.631 -21.649 1.00 72.19 71 MET A O 1
ATOM 600 N N . LYS A 1 72 ? 27.502 6.757 -22.220 1.00 80.12 72 LYS A N 1
ATOM 601 C CA . LYS A 1 72 ? 26.228 7.285 -21.721 1.00 80.12 72 LYS A CA 1
ATOM 602 C C . LYS A 1 72 ? 25.041 6.781 -22.544 1.00 80.12 72 LYS A C 1
ATOM 604 O O . LYS A 1 72 ? 24.027 6.377 -21.976 1.00 80.12 72 LYS A O 1
ATOM 609 N N . GLN A 1 73 ? 25.155 6.735 -23.867 1.00 78.25 73 GLN A N 1
ATOM 610 C CA . GLN A 1 73 ? 24.109 6.179 -24.728 1.00 78.25 73 GLN A CA 1
ATOM 611 C C . GLN A 1 73 ? 23.955 4.665 -24.541 1.00 78.25 73 GLN A C 1
ATOM 613 O O . GLN A 1 73 ? 22.828 4.165 -24.487 1.00 78.25 73 GLN A O 1
ATOM 618 N N . HIS A 1 74 ? 25.062 3.933 -24.396 1.00 78.06 74 HIS A N 1
ATOM 619 C CA . HIS A 1 74 ? 25.057 2.493 -24.146 1.00 78.06 74 HIS A CA 1
ATOM 620 C C . HIS A 1 74 ? 24.420 2.157 -22.791 1.00 78.06 74 HIS A C 1
ATOM 622 O O . HIS A 1 74 ? 23.502 1.340 -22.735 1.00 78.06 74 HIS A O 1
ATOM 628 N N . SER A 1 75 ? 24.798 2.862 -21.719 1.00 63.19 75 SER A N 1
ATOM 629 C CA . SER A 1 75 ? 24.185 2.687 -20.392 1.00 63.19 75 SER A CA 1
ATOM 630 C C . SER A 1 75 ? 22.686 3.017 -20.382 1.00 63.19 75 SER A C 1
ATOM 632 O O . SER A 1 75 ? 21.897 2.287 -19.779 1.00 63.19 75 SER A O 1
ATOM 634 N N . GLN A 1 76 ? 22.249 4.052 -21.110 1.00 80.44 76 GLN A N 1
ATOM 635 C CA . GLN A 1 76 ? 20.823 4.349 -21.284 1.00 80.44 76 GLN A CA 1
ATOM 636 C C . GLN A 1 76 ? 20.080 3.264 -22.075 1.00 80.44 76 GLN A C 1
ATOM 638 O O . GLN A 1 76 ? 18.932 2.953 -21.744 1.00 80.44 76 GLN A O 1
ATOM 643 N N . LYS A 1 77 ? 20.696 2.689 -23.116 1.00 80.50 77 LYS A N 1
ATOM 644 C CA . LYS A 1 77 ? 20.117 1.571 -23.881 1.00 80.50 77 LYS A CA 1
ATOM 645 C C . LYS A 1 77 ? 19.995 0.316 -23.017 1.00 80.50 77 LYS A C 1
ATOM 647 O O . LYS A 1 77 ? 18.885 -0.201 -22.927 1.00 80.50 77 LYS A O 1
ATOM 652 N N . LEU A 1 78 ? 21.051 -0.077 -22.296 1.00 72.19 78 LEU A N 1
ATOM 653 C CA . LEU A 1 78 ? 21.000 -1.191 -21.339 1.00 72.19 78 LEU A CA 1
ATOM 654 C C . LEU A 1 78 ? 19.937 -0.968 -20.263 1.00 72.19 78 LEU A C 1
ATOM 656 O O . LEU A 1 78 ? 19.179 -1.875 -19.948 1.00 72.19 78 LEU A O 1
ATOM 660 N N . SER A 1 79 ? 19.830 0.246 -19.718 1.00 73.62 79 SER A N 1
ATOM 661 C CA . SER A 1 79 ? 18.783 0.581 -18.746 1.00 73.62 79 SER A CA 1
ATOM 662 C C . SER A 1 79 ? 17.380 0.374 -19.334 1.00 73.62 79 SER A C 1
ATOM 664 O O . SER A 1 79 ? 16.526 -0.252 -18.704 1.00 73.62 79 SER A O 1
ATOM 666 N N . LYS A 1 80 ? 17.142 0.829 -20.572 1.00 79.75 80 LYS A N 1
ATOM 667 C CA . LYS A 1 80 ? 15.862 0.639 -21.273 1.00 79.75 80 LYS A CA 1
ATOM 668 C C . LYS A 1 80 ? 15.583 -0.832 -21.592 1.00 79.75 80 LYS A C 1
ATOM 670 O O . LYS A 1 80 ? 14.435 -1.255 -21.473 1.00 79.75 80 LYS A O 1
ATOM 675 N N . GLU A 1 81 ? 16.589 -1.598 -21.999 1.00 81.31 81 GLU A N 1
ATOM 676 C CA . GLU A 1 81 ? 16.469 -3.034 -22.281 1.00 81.31 81 GLU A CA 1
ATOM 677 C C . GLU A 1 81 ? 16.204 -3.836 -21.010 1.00 81.31 81 GLU A C 1
ATOM 679 O O . GLU A 1 81 ? 15.240 -4.594 -20.983 1.00 81.31 81 GLU A O 1
ATOM 684 N N . ASN A 1 82 ? 16.929 -3.568 -19.922 1.00 79.25 82 ASN A N 1
ATOM 685 C CA . ASN A 1 82 ? 16.691 -4.178 -18.614 1.00 79.25 82 ASN A CA 1
ATOM 686 C C . ASN A 1 82 ? 15.274 -3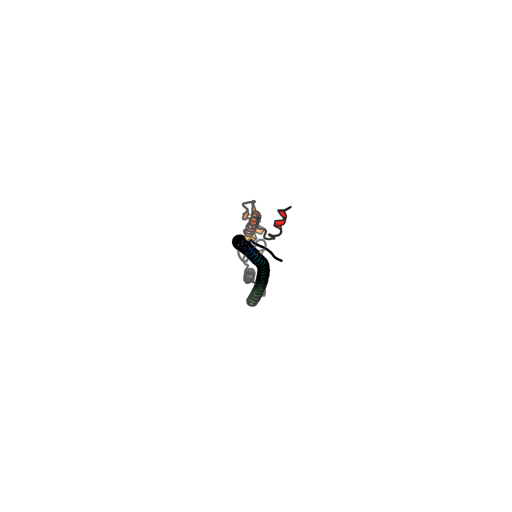.885 -18.103 1.00 79.25 82 ASN A C 1
ATOM 688 O O . ASN A 1 82 ? 14.601 -4.781 -17.604 1.00 79.25 82 ASN A O 1
ATOM 692 N N . VAL A 1 83 ? 14.770 -2.654 -18.265 1.00 76.88 83 VAL A N 1
ATOM 693 C CA . VAL A 1 83 ? 13.381 -2.314 -17.904 1.00 76.88 83 VAL A CA 1
ATOM 694 C C . VAL A 1 83 ? 12.371 -3.066 -18.777 1.00 76.88 83 VAL A C 1
ATOM 696 O O . VAL A 1 83 ? 11.361 -3.545 -18.260 1.00 76.88 83 VAL A O 1
ATOM 699 N N . LYS A 1 84 ? 12.620 -3.199 -20.087 1.00 81.75 84 LYS A N 1
ATOM 700 C CA . LYS A 1 84 ? 11.757 -3.980 -20.992 1.00 81.75 84 LYS A CA 1
ATOM 701 C C . LYS A 1 84 ? 11.776 -5.467 -20.649 1.00 81.75 84 LYS A C 1
ATOM 703 O O . LYS A 1 84 ? 10.711 -6.075 -20.632 1.00 81.75 84 LYS A O 1
ATOM 708 N N . GLN A 1 85 ? 12.945 -6.025 -20.347 1.00 78.38 85 GLN A N 1
ATOM 709 C CA . GLN A 1 85 ? 13.113 -7.418 -19.955 1.00 78.38 85 GLN A CA 1
ATOM 710 C C . GLN A 1 85 ? 12.440 -7.685 -18.610 1.00 78.38 85 GLN A C 1
ATOM 712 O O . GLN A 1 85 ? 11.613 -8.579 -18.537 1.00 78.38 85 GLN A O 1
ATOM 717 N N . LEU A 1 86 ? 12.664 -6.848 -17.592 1.00 74.25 86 LEU A N 1
ATOM 718 C CA . LEU A 1 86 ? 11.962 -6.945 -16.307 1.00 74.25 86 LEU A CA 1
ATOM 719 C C . LEU A 1 86 ? 10.448 -6.815 -16.473 1.00 74.25 86 LEU A C 1
ATOM 721 O O . LEU A 1 86 ? 9.692 -7.498 -15.788 1.00 74.25 86 LEU A O 1
ATOM 725 N N . LYS A 1 87 ? 9.974 -5.945 -17.372 1.00 72.94 87 LYS A N 1
ATOM 726 C CA . LYS A 1 87 ? 8.545 -5.837 -17.676 1.00 72.94 87 LYS A CA 1
ATOM 727 C C . LYS A 1 87 ? 8.027 -7.103 -18.357 1.00 72.94 87 LYS A C 1
ATOM 729 O O . LYS A 1 87 ? 7.003 -7.612 -17.928 1.00 72.94 87 LYS A O 1
ATOM 734 N N . HIS A 1 88 ? 8.740 -7.635 -19.348 1.00 79.56 88 HIS A N 1
ATOM 735 C CA . HIS A 1 88 ? 8.386 -8.886 -20.017 1.00 79.56 88 HIS A CA 1
ATOM 736 C C . HIS A 1 88 ? 8.398 -10.071 -19.046 1.00 79.56 88 HIS A C 1
ATOM 738 O O . HIS A 1 88 ? 7.437 -10.824 -19.005 1.00 79.56 88 HIS A O 1
ATOM 744 N N . GLU A 1 89 ? 9.434 -10.206 -18.219 1.00 72.94 89 GLU A N 1
ATOM 745 C CA . GLU A 1 89 ? 9.555 -11.231 -17.181 1.00 72.94 89 GLU A CA 1
ATOM 746 C C . GLU A 1 89 ? 8.464 -11.089 -16.124 1.00 72.94 89 GLU A C 1
ATOM 748 O O . GLU A 1 89 ? 7.908 -12.093 -15.698 1.00 72.94 89 GLU A O 1
ATOM 753 N N . ASN A 1 90 ? 8.102 -9.867 -15.723 1.00 66.00 90 ASN A N 1
ATOM 754 C CA . ASN A 1 90 ? 6.975 -9.638 -14.824 1.00 66.00 90 ASN A CA 1
ATOM 755 C C . ASN A 1 90 ? 5.643 -9.970 -15.499 1.00 66.00 90 ASN A C 1
ATOM 757 O O . ASN A 1 90 ? 4.830 -10.652 -14.890 1.00 66.00 90 ASN A O 1
ATOM 761 N N . ASP A 1 91 ? 5.418 -9.559 -16.745 1.00 68.12 91 ASP A N 1
ATOM 762 C CA . ASP A 1 91 ? 4.204 -9.875 -17.502 1.00 68.12 91 ASP A CA 1
ATOM 763 C C . ASP A 1 91 ? 4.085 -11.390 -17.729 1.00 68.12 91 ASP A C 1
ATOM 765 O O . ASP A 1 91 ? 3.012 -11.971 -17.580 1.00 68.12 91 ASP A O 1
ATOM 769 N N . GLU A 1 92 ? 5.194 -12.063 -18.024 1.00 72.44 92 GLU A N 1
ATOM 770 C CA . GLU A 1 92 ? 5.274 -13.508 -18.200 1.00 72.44 92 GLU A CA 1
ATOM 771 C C . GLU A 1 92 ? 5.136 -14.246 -16.867 1.00 72.44 92 GLU A C 1
ATOM 773 O O . GLU A 1 92 ? 4.425 -15.243 -16.805 1.00 72.44 92 GLU A O 1
ATOM 778 N N . LYS A 1 93 ? 5.716 -13.736 -15.776 1.00 64.44 93 LYS A N 1
ATOM 779 C CA . LYS A 1 93 ? 5.506 -14.235 -14.410 1.00 64.44 93 LYS A CA 1
ATOM 780 C C . LYS A 1 93 ? 4.056 -14.051 -13.980 1.00 64.44 93 LYS A C 1
ATOM 782 O O . LYS A 1 93 ? 3.508 -14.956 -13.368 1.00 64.44 93 LYS A O 1
ATOM 787 N N . MET A 1 94 ? 3.407 -12.950 -14.355 1.00 57.59 94 MET A N 1
ATOM 788 C CA . MET A 1 94 ? 1.982 -12.705 -14.119 1.00 57.59 94 MET A CA 1
ATOM 789 C C . MET A 1 94 ? 1.086 -13.596 -14.993 1.00 57.59 94 MET A C 1
ATOM 791 O O . MET A 1 94 ? 0.041 -14.030 -14.521 1.00 57.59 94 MET A O 1
ATOM 795 N N . ARG A 1 95 ? 1.493 -13.929 -16.228 1.00 60.50 95 ARG A N 1
ATOM 796 C CA . ARG A 1 95 ? 0.800 -14.914 -17.087 1.00 60.50 95 ARG A CA 1
ATOM 797 C C . ARG A 1 95 ? 0.998 -16.356 -16.604 1.00 60.50 95 ARG A C 1
ATOM 799 O O . ARG A 1 95 ? 0.055 -17.141 -16.636 1.00 60.50 95 ARG A O 1
ATOM 806 N N . LYS A 1 96 ? 2.211 -16.709 -16.163 1.00 61.34 96 LYS A N 1
ATOM 807 C CA . LYS A 1 96 ? 2.585 -18.032 -15.625 1.00 61.34 96 LYS A CA 1
ATOM 808 C C . LYS A 1 96 ? 2.037 -18.255 -14.217 1.00 61.34 96 LYS A C 1
ATOM 810 O O . LYS A 1 96 ? 1.731 -19.391 -13.860 1.00 61.34 96 LYS A O 1
ATOM 815 N N . MET A 1 97 ? 1.851 -17.191 -13.433 1.00 51.72 97 MET A N 1
ATOM 816 C CA . MET A 1 97 ? 1.055 -17.192 -12.208 1.00 51.72 97 MET A CA 1
ATOM 817 C C . MET A 1 97 ? -0.412 -17.317 -12.612 1.00 51.72 97 MET A C 1
ATOM 819 O O . MET A 1 97 ? -1.144 -16.338 -12.658 1.00 51.72 97 MET A O 1
ATOM 823 N N . LYS A 1 98 ? -0.821 -18.536 -12.971 1.00 50.31 98 LYS A N 1
ATOM 824 C CA . LYS A 1 98 ? -2.199 -18.931 -13.258 1.00 50.31 98 LYS A CA 1
ATOM 825 C C . LYS A 1 98 ? -3.099 -18.322 -12.177 1.00 50.31 98 LYS A C 1
ATOM 827 O O . LYS A 1 98 ? -3.133 -18.823 -11.055 1.00 50.31 98 LYS A O 1
ATOM 832 N N . ILE A 1 99 ? -3.766 -17.202 -12.471 1.00 61.47 99 ILE A N 1
ATOM 833 C CA . ILE A 1 99 ? -4.736 -16.595 -11.557 1.00 61.47 99 ILE A CA 1
ATOM 834 C C . ILE A 1 99 ? -5.917 -17.555 -11.572 1.00 61.47 99 ILE A C 1
ATOM 836 O O . ILE A 1 99 ? -6.818 -17.449 -12.401 1.00 61.47 99 ILE A O 1
ATOM 840 N N . GLU A 1 100 ? -5.862 -18.572 -10.719 1.00 63.41 100 GLU A N 1
ATOM 841 C CA . GLU A 1 100 ? -6.979 -19.473 -10.510 1.00 63.41 100 GLU A CA 1
ATOM 842 C C . GLU A 1 100 ? -8.114 -18.644 -9.920 1.00 63.41 100 GLU A C 1
ATOM 844 O O . GLU A 1 100 ? -8.124 -18.316 -8.732 1.00 63.41 100 GLU A O 1
ATOM 849 N N . ILE A 1 101 ? -9.054 -18.260 -10.781 1.00 74.56 101 ILE A N 1
ATOM 850 C CA . ILE A 1 101 ? -10.269 -17.567 -10.377 1.00 74.56 101 ILE A CA 1
ATOM 851 C C . ILE A 1 101 ? -11.077 -18.561 -9.548 1.00 74.56 101 ILE A C 1
ATOM 853 O O . ILE A 1 101 ? -11.726 -19.466 -10.078 1.00 74.56 101 ILE A O 1
ATOM 857 N N . LYS A 1 102 ? -11.021 -18.407 -8.226 1.00 82.75 102 LYS A N 1
ATO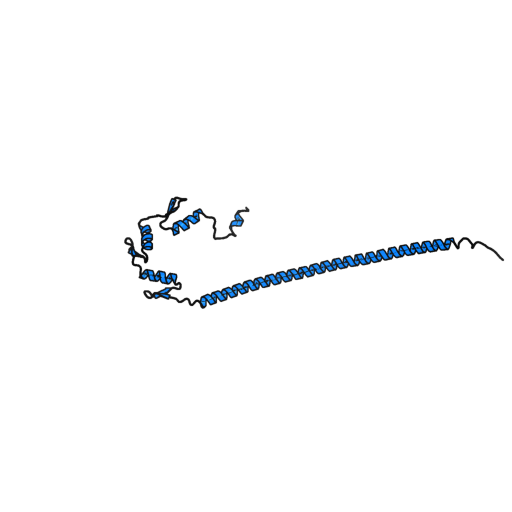M 858 C CA . LYS A 1 102 ? -11.773 -19.243 -7.290 1.00 82.75 102 LYS A CA 1
ATOM 859 C C . LYS A 1 102 ? -13.202 -18.723 -7.260 1.00 82.75 102 LYS A C 1
ATOM 861 O O . LYS A 1 102 ? -13.436 -17.553 -6.954 1.00 82.75 102 LYS A O 1
ATOM 866 N N . LYS A 1 103 ? -14.162 -19.582 -7.589 1.00 89.25 103 LYS A N 1
ATOM 867 C CA . LYS A 1 103 ? -15.588 -19.273 -7.450 1.00 89.25 103 LYS A CA 1
ATOM 868 C C . LYS A 1 103 ? -16.080 -19.740 -6.088 1.00 89.25 103 LYS A C 1
ATOM 870 O O . LYS A 1 103 ? -15.675 -20.793 -5.598 1.00 89.25 103 LYS A O 1
ATOM 875 N N . CYS A 1 104 ? -16.939 -18.946 -5.463 1.00 88.88 104 CYS A N 1
ATOM 876 C CA . CYS A 1 104 ? -17.594 -19.349 -4.227 1.00 88.88 104 CYS A CA 1
ATOM 877 C C . CYS A 1 104 ? -18.555 -20.521 -4.480 1.00 88.88 104 CYS A C 1
ATOM 879 O O . CYS A 1 104 ? -19.416 -20.387 -5.344 1.00 88.88 104 CYS A O 1
ATOM 881 N N . PRO A 1 105 ? -18.489 -21.625 -3.714 1.00 90.62 105 PRO A N 1
ATOM 882 C CA . PRO A 1 105 ? -19.395 -22.759 -3.903 1.00 90.62 105 PRO A CA 1
ATOM 883 C C . PRO A 1 105 ? -20.852 -22.453 -3.518 1.00 90.62 105 PRO A C 1
ATOM 885 O O . PRO A 1 105 ? -21.742 -23.201 -3.893 1.00 90.62 105 PRO A O 1
ATOM 888 N N . TYR A 1 106 ? -21.108 -21.370 -2.775 1.00 90.56 106 TYR A N 1
ATOM 889 C CA . TYR A 1 106 ? -22.453 -21.013 -2.305 1.00 90.56 106 TYR A CA 1
ATOM 890 C C . TYR A 1 106 ? -23.162 -19.971 -3.179 1.00 90.56 106 TYR A C 1
ATOM 892 O O . TYR A 1 106 ? -24.384 -19.912 -3.187 1.00 90.56 106 TYR A O 1
ATOM 900 N N . CYS A 1 107 ? -22.417 -19.098 -3.864 1.00 91.75 107 CYS A N 1
ATOM 901 C CA . CYS A 1 107 ? -23.002 -17.990 -4.632 1.00 91.75 107 CYS A CA 1
ATOM 902 C C . CYS A 1 107 ? -22.293 -17.698 -5.957 1.00 91.75 107 CYS A C 1
ATOM 904 O O . CYS A 1 107 ? -22.544 -16.661 -6.567 1.00 91.75 107 CYS A O 1
ATOM 906 N N . GLU A 1 108 ? -21.352 -18.557 -6.349 1.00 89.38 108 GLU A N 1
ATOM 907 C CA . GLU A 1 108 ? -20.613 -18.534 -7.618 1.00 89.38 108 GLU A CA 1
ATOM 908 C C . GLU A 1 108 ? -19.793 -17.269 -7.913 1.00 89.38 108 GLU A C 1
ATOM 910 O O . GLU A 1 108 ? -19.134 -17.177 -8.951 1.00 89.38 108 GLU A O 1
ATOM 915 N N . LYS A 1 109 ? -19.745 -16.312 -6.977 1.00 89.69 109 LYS A N 1
ATOM 916 C CA . LYS A 1 109 ? -18.959 -15.084 -7.121 1.00 89.69 109 LYS A CA 1
ATOM 917 C C . LYS A 1 109 ? -17.472 -15.409 -7.334 1.00 89.69 109 LYS A C 1
ATOM 919 O O . LYS A 1 109 ? -16.918 -16.187 -6.549 1.00 89.69 109 LYS A O 1
ATOM 924 N N . PRO A 1 110 ? -16.825 -14.827 -8.363 1.00 87.75 110 PRO A N 1
ATOM 925 C CA . PRO A 1 110 ? -15.420 -15.067 -8.662 1.00 87.75 110 PRO A CA 1
ATOM 926 C C . PRO A 1 110 ? -14.498 -14.201 -7.799 1.00 87.75 110 PRO A C 1
ATOM 928 O O . PRO A 1 110 ? -14.792 -13.038 -7.517 1.00 87.75 110 PRO A O 1
ATOM 931 N N . TYR A 1 111 ? -13.347 -14.756 -7.430 1.00 88.31 111 TYR A N 1
ATOM 932 C CA . TYR A 1 111 ? -12.311 -14.068 -6.670 1.00 88.31 111 TYR A CA 1
ATOM 933 C C . TYR A 1 111 ? -10.935 -14.323 -7.276 1.00 88.31 111 TYR A C 1
ATOM 935 O O . TYR A 1 111 ? -10.536 -15.460 -7.516 1.00 88.31 111 TYR A O 1
ATOM 943 N N . PHE A 1 112 ? -10.202 -13.230 -7.473 1.00 83.31 112 PHE A N 1
ATOM 944 C CA . PHE A 1 112 ? -8.858 -13.211 -8.059 1.00 83.31 112 PHE A CA 1
ATOM 945 C C . PHE A 1 112 ? -7.751 -13.176 -6.989 1.00 83.31 112 PHE A C 1
ATOM 947 O O . PHE A 1 112 ? -6.569 -13.242 -7.303 1.00 83.31 112 PHE A O 1
ATOM 954 N N . SER A 1 113 ? -8.134 -13.048 -5.714 1.00 84.25 113 SER A N 1
ATOM 955 C CA . SER A 1 113 ? -7.244 -12.957 -4.555 1.00 84.25 113 SER A CA 1
ATOM 956 C C . SER A 1 113 ? -7.688 -13.961 -3.497 1.00 84.25 113 SER A C 1
ATOM 958 O O . SER A 1 113 ? -8.841 -13.935 -3.062 1.00 84.25 113 SER A O 1
ATOM 960 N N . MET A 1 114 ? -6.771 -14.828 -3.060 1.00 85.25 114 MET A N 1
ATOM 961 C CA . MET A 1 114 ? -7.048 -15.818 -2.014 1.00 85.25 114 MET A CA 1
ATOM 962 C C . MET A 1 114 ? -7.511 -15.176 -0.692 1.00 85.25 114 MET A C 1
ATOM 964 O O . MET A 1 114 ? -8.525 -15.626 -0.160 1.00 85.25 114 MET A O 1
ATOM 968 N N . PRO A 1 115 ? -6.883 -14.095 -0.174 1.00 85.25 115 PRO A N 1
ATOM 969 C CA . PRO A 1 115 ? -7.416 -13.368 0.982 1.00 85.25 115 PRO A CA 1
ATOM 970 C C . PRO A 1 115 ? -8.853 -12.866 0.792 1.00 85.25 115 PRO A C 1
ATOM 972 O O . PRO A 1 115 ? -9.674 -13.003 1.697 1.00 85.25 115 PRO A O 1
ATOM 975 N N . ALA A 1 116 ? -9.182 -12.321 -0.383 1.00 87.00 116 ALA A N 1
ATOM 976 C CA . ALA A 1 116 ? -10.536 -11.849 -0.673 1.00 87.00 116 ALA A CA 1
ATOM 977 C C . ALA A 1 116 ? -11.543 -13.011 -0.741 1.00 87.00 116 ALA A C 1
ATOM 979 O O . ALA A 1 116 ? -12.640 -12.899 -0.194 1.00 87.00 116 ALA A O 1
ATOM 980 N N . PHE A 1 117 ? -11.146 -14.137 -1.346 1.00 89.88 117 PHE A N 1
ATOM 981 C CA . PHE A 1 117 ? -11.946 -15.359 -1.413 1.00 89.88 117 PHE A CA 1
ATOM 982 C C . PHE A 1 117 ? -12.254 -15.912 -0.016 1.00 89.88 117 PHE A C 1
ATOM 984 O O . PHE A 1 117 ? -13.415 -16.137 0.317 1.00 89.88 117 PHE A O 1
ATOM 991 N N . VAL A 1 118 ? -11.237 -16.054 0.842 1.00 88.12 118 VAL A N 1
ATOM 992 C CA . VAL A 1 118 ? -11.406 -16.541 2.222 1.00 88.12 118 VAL A CA 1
ATOM 993 C C . VAL A 1 118 ? -12.293 -15.598 3.035 1.00 88.12 118 VAL A C 1
ATOM 995 O O . VAL A 1 118 ? -13.221 -16.055 3.700 1.00 88.12 118 VAL A O 1
ATOM 998 N N . MET A 1 119 ? -12.069 -14.283 2.951 1.00 86.62 119 MET A N 1
ATOM 999 C CA . MET A 1 119 ? -12.910 -13.302 3.649 1.00 86.62 119 MET A CA 1
ATOM 1000 C C . MET A 1 119 ? -14.366 -13.347 3.182 1.00 86.62 119 MET A C 1
ATOM 1002 O O . MET A 1 119 ? -15.271 -13.162 3.995 1.00 86.62 119 MET A O 1
ATOM 1006 N N . HIS A 1 120 ? -14.601 -13.627 1.901 1.00 87.81 120 HIS A N 1
ATOM 1007 C CA . HIS A 1 120 ? -15.944 -13.845 1.390 1.00 87.81 120 HIS A CA 1
ATOM 1008 C C . HIS A 1 120 ? -16.582 -15.129 1.936 1.00 87.81 120 HIS A C 1
ATOM 1010 O O . HIS A 1 120 ? -17.727 -15.087 2.371 1.00 87.81 120 HIS A O 1
ATOM 1016 N N . LEU A 1 121 ? -15.873 -16.260 1.979 1.00 88.94 121 LEU A N 1
ATOM 1017 C CA . LEU A 1 121 ? -16.435 -17.501 2.536 1.00 88.94 121 LEU A CA 1
ATOM 1018 C C . LEU A 1 121 ? -16.909 -17.325 3.986 1.00 88.94 121 LEU A C 1
ATOM 1020 O O . LEU A 1 121 ? -17.935 -17.877 4.386 1.00 88.94 121 LEU A O 1
ATOM 1024 N N . LEU A 1 122 ? -16.218 -16.480 4.752 1.00 86.94 122 LEU A N 1
ATOM 1025 C CA . LEU A 1 122 ? -16.602 -16.138 6.118 1.00 86.94 122 LEU A CA 1
ATOM 1026 C C . LEU A 1 122 ? -17.944 -15.390 6.201 1.00 86.94 122 LEU A C 1
ATOM 1028 O O . LEU A 1 122 ? -18.594 -15.457 7.242 1.00 86.94 122 LEU A O 1
ATOM 1032 N N . THR A 1 123 ? -18.411 -14.726 5.136 1.00 82.75 123 THR A N 1
ATOM 1033 C CA . THR A 1 123 ? -19.743 -14.092 5.135 1.00 82.75 123 THR A CA 1
ATOM 1034 C C . THR A 1 123 ? -20.872 -15.117 5.143 1.00 82.75 123 THR A C 1
ATOM 1036 O O . THR A 1 123 ? -21.905 -14.858 5.748 1.00 82.75 123 THR A O 1
ATOM 1039 N N . HIS A 1 124 ? -20.663 -16.291 4.538 1.00 84.06 124 HIS A N 1
ATOM 1040 C CA . HIS A 1 124 ? -21.617 -17.411 4.595 1.00 84.06 124 HIS A CA 1
ATOM 1041 C C . HIS A 1 124 ? -21.612 -18.106 5.959 1.00 84.06 124 HIS A C 1
ATOM 1043 O O . HIS A 1 124 ? -22.603 -18.694 6.374 1.00 84.06 124 HIS A O 1
ATOM 1049 N N . GLN A 1 125 ? -20.499 -18.003 6.686 1.00 83.06 125 GLN A N 1
ATOM 1050 C CA . GLN A 1 125 ? -20.317 -18.571 8.023 1.00 83.06 125 GLN A CA 1
ATOM 1051 C C . GLN A 1 125 ? -20.547 -17.541 9.139 1.00 83.06 125 GLN A C 1
ATOM 1053 O O . GLN A 1 125 ? -20.194 -17.784 10.295 1.00 83.06 125 GLN A O 1
ATOM 1058 N N . ALA A 1 126 ? -21.099 -16.369 8.819 1.00 83.94 126 ALA A N 1
ATOM 1059 C CA . ALA A 1 126 ? -21.274 -15.294 9.779 1.00 83.94 126 ALA A CA 1
ATOM 1060 C C . ALA A 1 126 ? -22.376 -15.635 10.796 1.00 83.94 126 ALA A C 1
ATOM 1062 O O . ALA A 1 126 ? -23.560 -15.501 10.514 1.00 83.94 126 ALA A O 1
ATOM 1063 N N . LYS A 1 127 ? -21.978 -16.073 11.998 1.00 85.81 127 LYS A N 1
ATOM 1064 C CA . LYS A 1 127 ? -22.899 -16.511 13.066 1.00 85.81 127 LYS A CA 1
ATOM 1065 C C . LYS A 1 127 ? -23.260 -15.414 14.070 1.00 85.81 127 LYS A C 1
ATOM 1067 O O . LYS A 1 127 ? -24.246 -15.538 14.789 1.00 85.81 127 LYS A O 1
ATOM 1072 N N . HIS A 1 128 ? -22.477 -14.340 14.155 1.00 90.06 128 HIS A N 1
ATOM 1073 C CA . HIS A 1 128 ? -22.651 -13.332 15.201 1.00 90.06 128 HIS A CA 1
ATOM 1074 C C . HIS A 1 128 ? -23.559 -12.197 14.724 1.00 90.06 128 HIS A C 1
ATOM 1076 O O . HIS A 1 128 ? -23.104 -11.274 14.046 1.00 90.06 128 HIS A O 1
ATOM 1082 N N . LYS A 1 129 ? -24.844 -12.270 15.077 1.00 90.62 129 LYS A N 1
ATOM 1083 C CA . LYS A 1 129 ? -25.862 -11.271 14.728 1.00 90.62 129 LYS A CA 1
ATOM 1084 C C . LYS A 1 129 ? -25.787 -10.047 15.644 1.00 90.62 129 LYS A C 1
ATOM 1086 O O . LYS A 1 129 ? -25.703 -10.172 16.862 1.00 90.62 129 LYS A O 1
ATOM 1091 N N . CYS A 1 130 ? -25.874 -8.858 15.059 1.00 92.44 130 CYS A N 1
ATOM 1092 C CA . CYS A 1 130 ? -26.073 -7.618 15.788 1.00 92.44 130 CYS A CA 1
ATOM 1093 C C . CYS A 1 130 ? -27.514 -7.552 16.316 1.00 92.44 130 CYS A C 1
ATOM 1095 O O . CYS A 1 130 ? -28.443 -7.602 15.507 1.00 92.44 130 CYS A O 1
ATOM 1097 N N . PRO A 1 131 ? -27.724 -7.400 17.635 1.00 92.12 131 PRO A N 1
ATOM 1098 C CA . PRO A 1 131 ? -29.064 -7.313 18.210 1.00 92.12 131 PRO A CA 1
ATOM 1099 C C . PRO A 1 131 ? -29.802 -6.022 17.829 1.00 92.12 131 PRO A C 1
ATOM 1101 O O . PRO A 1 131 ? -31.021 -5.989 17.911 1.00 92.12 131 PRO A O 1
ATOM 1104 N N . ILE A 1 132 ? -29.087 -4.977 17.395 1.00 92.75 132 ILE A N 1
ATOM 1105 C CA . ILE A 1 132 ? -29.672 -3.657 17.115 1.00 92.75 132 ILE A CA 1
ATOM 1106 C C . ILE A 1 132 ? -30.107 -3.532 15.650 1.00 92.75 132 ILE A C 1
ATOM 1108 O O . ILE A 1 132 ? -31.221 -3.109 15.375 1.00 92.75 132 ILE A O 1
ATOM 1112 N N . CYS A 1 133 ? -29.248 -3.905 14.695 1.00 93.06 133 CYS A N 1
ATOM 1113 C CA . CYS A 1 133 ? -29.538 -3.753 13.260 1.00 93.06 133 CYS A CA 1
ATOM 1114 C C . CYS A 1 133 ? -29.634 -5.074 12.484 1.00 93.06 133 CYS A C 1
ATOM 1116 O O . CYS A 1 133 ? -29.788 -5.063 11.266 1.00 93.06 133 CYS A O 1
ATOM 1118 N N . GLY A 1 134 ? -29.480 -6.220 13.151 1.00 87.06 134 GLY A N 1
ATOM 1119 C CA . GLY A 1 134 ? -29.600 -7.538 12.525 1.00 87.06 134 GLY A CA 1
ATOM 1120 C C . GLY A 1 134 ? -28.438 -7.963 11.617 1.00 87.06 134 GLY A C 1
ATOM 1121 O O . GLY A 1 134 ? -28.480 -9.072 11.093 1.00 87.06 134 GLY A O 1
ATOM 1122 N N . LYS A 1 135 ? -27.391 -7.140 11.440 1.00 86.94 135 LYS A N 1
ATOM 1123 C CA . LYS A 1 135 ? -26.209 -7.478 10.620 1.00 86.94 135 LYS A CA 1
ATOM 1124 C C . LYS A 1 135 ? -25.407 -8.642 11.203 1.00 86.94 135 LYS A C 1
ATOM 1126 O O . LYS A 1 135 ? -25.220 -8.713 12.413 1.00 86.94 135 LYS A O 1
ATOM 1131 N N . PHE A 1 136 ? -24.870 -9.508 10.346 1.00 88.62 136 PHE A N 1
ATOM 1132 C CA . PHE A 1 136 ? -24.061 -10.657 10.755 1.00 88.62 136 PHE A CA 1
ATOM 1133 C C . PHE A 1 136 ? -22.560 -10.397 10.617 1.00 88.62 136 PHE A C 1
ATOM 1135 O O . PHE A 1 136 ? -22.098 -9.763 9.668 1.00 88.62 136 PHE A O 1
ATOM 1142 N N . TYR A 1 137 ? -21.795 -10.947 11.557 1.00 88.38 137 TYR A N 1
ATOM 1143 C CA . TYR A 1 137 ? -20.341 -10.886 11.598 1.00 88.38 137 TYR A CA 1
ATOM 1144 C C . TYR A 1 137 ? -19.759 -12.289 11.770 1.00 88.38 137 TYR A C 1
ATOM 1146 O O . TYR A 1 137 ? -20.283 -13.126 12.504 1.00 88.38 137 TYR A O 1
ATOM 1154 N N . HIS A 1 138 ? -18.638 -12.544 11.101 1.00 85.94 138 HIS A N 1
ATOM 1155 C CA . HIS A 1 138 ? -17.971 -13.847 11.119 1.00 85.94 138 HIS A CA 1
ATOM 1156 C C . HIS A 1 138 ? -17.009 -14.036 12.295 1.00 85.94 138 HIS A C 1
ATOM 1158 O O . HIS A 1 138 ? -16.573 -15.148 12.568 1.00 85.94 138 HIS A O 1
ATOM 1164 N N . ARG A 1 139 ? -16.674 -12.954 13.008 1.00 86.50 139 ARG A N 1
ATOM 1165 C CA . ARG A 1 139 ? -15.898 -12.994 14.252 1.00 86.50 139 ARG A CA 1
ATOM 1166 C C . ARG A 1 139 ? -16.597 -12.172 15.335 1.00 86.50 139 ARG A C 1
ATOM 1168 O O . ARG A 1 139 ? -17.134 -11.105 15.027 1.00 86.50 139 ARG A O 1
ATOM 1175 N N . PRO A 1 140 ? -16.529 -12.594 16.607 1.00 88.75 140 PRO A N 1
ATOM 1176 C CA . PRO A 1 140 ? -17.205 -11.904 17.703 1.00 88.75 140 PRO A CA 1
ATOM 1177 C C . PRO A 1 140 ? -16.597 -10.524 17.990 1.00 88.75 140 PRO A C 1
ATOM 1179 O O . PRO A 1 140 ? -17.317 -9.587 18.327 1.00 88.75 140 PRO A O 1
ATOM 1182 N N . TRP A 1 141 ? -15.284 -10.346 17.800 1.00 88.06 141 TRP A N 1
ATOM 1183 C CA . TRP A 1 141 ? -14.640 -9.042 17.999 1.00 88.06 141 TRP A CA 1
ATOM 1184 C C . TRP A 1 141 ? -15.077 -8.001 16.956 1.00 88.06 141 TRP A C 1
ATOM 1186 O O . TRP A 1 141 ? -15.153 -6.820 17.288 1.00 88.06 141 TRP A O 1
ATOM 1196 N N . LEU A 1 142 ? -15.414 -8.428 15.729 1.00 89.50 142 LEU A N 1
ATOM 1197 C CA . LEU A 1 142 ? -15.967 -7.547 14.695 1.00 89.50 142 LEU A CA 1
ATOM 1198 C C . LEU A 1 142 ? -17.363 -7.065 15.088 1.00 89.50 142 LEU A C 1
ATOM 1200 O O . LEU A 1 142 ? -17.638 -5.872 14.982 1.00 89.50 142 LEU A O 1
ATOM 1204 N N . LEU A 1 143 ? -18.206 -7.963 15.615 1.00 91.88 143 LEU A N 1
ATOM 1205 C CA . LEU A 1 143 ? -19.497 -7.582 16.191 1.00 91.88 143 LEU A CA 1
ATOM 1206 C C . LEU A 1 143 ? -19.305 -6.608 17.364 1.00 91.88 143 LEU A C 1
ATOM 1208 O O . LEU A 1 143 ? -19.950 -5.566 17.400 1.00 91.88 143 LEU A O 1
ATOM 1212 N N . LYS A 1 144 ? -18.384 -6.893 18.295 1.00 90.50 144 LYS A N 1
ATOM 1213 C CA . LYS A 1 144 ? -18.097 -6.008 19.439 1.00 90.50 144 LYS A CA 1
ATOM 1214 C C . LYS A 1 144 ? -17.623 -4.620 18.999 1.00 90.50 144 LYS A C 1
ATOM 1216 O O . LYS A 1 144 ? -18.034 -3.624 19.586 1.00 90.50 144 LYS A O 1
ATOM 1221 N N . GLY A 1 145 ? -16.775 -4.545 17.973 1.00 90.75 145 GLY A N 1
ATOM 1222 C CA . GLY A 1 145 ? -16.347 -3.282 17.371 1.00 90.75 145 GLY A CA 1
ATOM 1223 C C . GLY A 1 145 ? -17.506 -2.543 16.704 1.00 90.75 145 GLY A C 1
ATOM 1224 O O . GLY A 1 145 ? -17.679 -1.351 16.934 1.00 90.75 145 GLY A O 1
ATOM 1225 N N . HIS A 1 146 ? -18.345 -3.258 15.950 1.00 91.31 146 HIS A N 1
ATOM 1226 C CA . HIS A 1 146 ? -19.550 -2.700 15.344 1.00 91.31 146 HIS A CA 1
ATOM 1227 C C . HIS A 1 146 ? -20.542 -2.165 16.383 1.00 91.31 146 HIS A C 1
ATOM 1229 O O . HIS A 1 146 ? -21.075 -1.081 16.191 1.00 91.31 146 HIS A O 1
ATOM 1235 N N . LEU A 1 147 ? -20.754 -2.850 17.509 1.00 93.12 147 LEU A N 1
ATOM 1236 C CA . LEU A 1 147 ? -21.667 -2.379 18.559 1.00 93.12 147 LEU A CA 1
ATOM 1237 C C . LEU A 1 147 ? -21.306 -0.980 19.080 1.00 93.12 147 LEU A C 1
ATOM 1239 O O . LEU A 1 147 ? -22.199 -0.219 19.448 1.00 93.12 147 LEU A O 1
ATOM 1243 N N . ARG A 1 148 ? -20.026 -0.592 19.026 1.00 93.06 148 ARG A N 1
ATOM 1244 C CA . ARG A 1 148 ? -19.587 0.769 19.375 1.00 93.06 148 ARG A CA 1
ATOM 1245 C C . ARG A 1 148 ? -20.164 1.843 18.455 1.00 93.06 148 ARG A C 1
ATOM 1247 O O . ARG A 1 148 ? -20.289 2.983 18.885 1.00 93.06 148 ARG A O 1
ATOM 1254 N N . SER A 1 149 ? -20.536 1.510 17.215 1.00 90.62 149 SER A N 1
ATOM 1255 C CA . SER A 1 149 ? -21.205 2.461 16.318 1.00 90.62 149 SER A CA 1
ATOM 1256 C C . SER A 1 149 ? -22.651 2.736 16.722 1.00 90.62 149 SER A C 1
ATOM 1258 O O . SER A 1 149 ? -23.184 3.769 16.342 1.00 90.62 149 SER A O 1
ATOM 1260 N N . HIS A 1 150 ? -23.285 1.828 17.469 1.00 91.50 150 HIS A N 1
ATOM 1261 C CA . HIS A 1 150 ? -24.630 2.038 18.004 1.00 91.50 150 HIS A CA 1
ATOM 1262 C C . HIS A 1 150 ? -24.606 2.749 19.354 1.00 91.50 150 HIS A C 1
ATOM 1264 O O . HIS A 1 150 ? -25.408 3.641 19.590 1.00 91.50 150 HIS A O 1
ATOM 1270 N N . THR A 1 151 ? -23.677 2.369 20.234 1.00 90.56 151 THR A N 1
ATOM 1271 C CA . THR A 1 151 ? -23.575 2.949 21.582 1.00 90.56 151 THR A CA 1
ATOM 1272 C C . THR A 1 151 ? -22.796 4.261 21.620 1.00 90.56 151 THR A C 1
ATOM 1274 O O . THR A 1 151 ? -22.768 4.922 22.651 1.00 90.56 151 THR A O 1
ATOM 1277 N N . GLY A 1 152 ? -22.106 4.621 20.534 1.00 88.88 152 GLY A N 1
ATOM 1278 C CA . GLY A 1 152 ? -21.244 5.801 20.481 1.00 88.88 152 GLY A CA 1
ATOM 1279 C C . GLY A 1 152 ? -19.959 5.676 21.306 1.00 88.88 152 GLY A C 1
ATOM 1280 O O . GLY A 1 152 ? -19.243 6.662 21.449 1.00 88.88 152 GLY A O 1
ATOM 1281 N N . GLN A 1 153 ? -19.635 4.488 21.833 1.00 91.69 153 GLN A N 1
ATOM 1282 C CA . GLN A 1 153 ? -18.441 4.278 22.652 1.00 91.69 153 GLN A CA 1
ATOM 1283 C C . GLN A 1 153 ? -17.151 4.551 21.866 1.00 91.69 153 GLN A C 1
ATOM 1285 O O . GLN A 1 153 ? -16.882 3.932 20.830 1.00 91.69 153 GLN A O 1
ATOM 1290 N N . LYS A 1 154 ? -16.301 5.420 22.415 1.00 90.00 154 LYS A N 1
ATOM 1291 C CA . LYS A 1 154 ? -15.009 5.798 21.833 1.00 90.00 154 LYS A CA 1
ATOM 1292 C C . LYS A 1 154 ? -13.867 5.551 22.825 1.00 90.00 154 LYS A C 1
ATOM 1294 O O . LYS A 1 154 ? -13.308 6.485 23.380 1.00 90.00 154 LYS A O 1
ATOM 1299 N N . PRO A 1 155 ? -13.488 4.283 23.059 1.00 89.56 155 PRO A N 1
ATOM 1300 C CA . PRO A 1 155 ? -12.525 3.929 24.103 1.00 89.56 155 PRO A CA 1
ATOM 1301 C C . PRO A 1 155 ? -11.084 4.374 23.808 1.00 89.56 155 PRO A C 1
ATOM 1303 O O . PRO A 1 155 ? -10.199 4.155 24.631 1.00 89.56 155 PRO A O 1
ATOM 1306 N N . PHE A 1 156 ? -10.806 4.925 22.624 1.00 92.44 156 PHE A N 1
ATOM 1307 C CA . PHE A 1 156 ? -9.458 5.292 22.207 1.00 92.44 156 PHE A CA 1
ATOM 1308 C C . PHE A 1 156 ? -9.321 6.810 22.115 1.00 92.44 156 PHE A C 1
ATOM 1310 O O . PHE A 1 156 ? -9.633 7.402 21.084 1.00 92.44 156 PHE A O 1
ATOM 1317 N N . GLY A 1 157 ? -8.838 7.428 23.190 1.00 91.50 157 GLY A N 1
ATOM 1318 C CA . GLY A 1 157 ? -8.542 8.858 23.251 1.00 91.50 157 GLY A CA 1
ATOM 1319 C C . GLY A 1 157 ? -7.160 9.209 22.698 1.00 91.50 157 GLY A C 1
ATOM 1320 O O . GLY A 1 157 ? -6.186 8.472 22.865 1.00 91.50 157 GLY A O 1
ATOM 1321 N N . CYS A 1 158 ? -7.060 10.366 22.053 1.00 93.00 158 CYS A N 1
ATOM 1322 C CA . CYS A 1 158 ? -5.795 10.987 21.701 1.00 93.00 158 CYS A CA 1
ATOM 1323 C C . CYS A 1 158 ? -5.265 11.786 22.896 1.00 93.00 158 CYS A C 1
ATOM 1325 O O . CYS A 1 158 ? -5.820 12.826 23.236 1.00 93.00 158 CYS A O 1
ATOM 1327 N N . GLY A 1 159 ? -4.144 11.360 23.481 1.00 89.75 159 GLY A N 1
ATOM 1328 C CA . GLY A 1 159 ? -3.525 12.070 24.609 1.00 89.75 159 GLY A CA 1
ATOM 1329 C C . GLY A 1 159 ? -3.045 13.496 24.295 1.00 89.75 159 GLY A C 1
ATOM 1330 O O . GLY A 1 159 ? -2.800 14.259 25.217 1.00 89.75 159 GLY A O 1
ATOM 1331 N N . LYS A 1 160 ? -2.922 13.877 23.011 1.00 86.88 160 LYS A N 1
ATOM 1332 C CA . LYS A 1 160 ? -2.493 15.229 22.602 1.00 86.88 160 LYS A CA 1
ATOM 1333 C C . LYS A 1 160 ? -3.639 16.238 22.484 1.00 86.88 160 LYS A C 1
ATOM 1335 O O . LYS A 1 160 ? -3.433 17.408 22.765 1.00 86.88 160 LYS A O 1
ATOM 1340 N N . CYS A 1 161 ? -4.811 15.823 22.000 1.00 91.19 161 CYS A N 1
ATOM 1341 C CA . CYS A 1 161 ? -5.923 16.747 21.722 1.00 91.19 161 CYS A CA 1
ATOM 1342 C C . CYS A 1 161 ? -7.271 16.307 22.303 1.00 91.19 161 CYS A C 1
ATOM 1344 O O . CYS A 1 161 ? -8.292 16.915 21.994 1.00 91.19 161 CYS A O 1
ATOM 1346 N N . GLY A 1 162 ? -7.303 15.223 23.079 1.00 89.62 162 GLY A N 1
ATOM 1347 C CA . GLY A 1 162 ? -8.516 14.706 23.712 1.00 89.62 162 GLY A CA 1
ATOM 1348 C C . GLY A 1 162 ? -9.530 14.080 22.751 1.00 89.62 162 GLY A C 1
ATOM 1349 O O . GLY A 1 162 ? -10.540 13.561 23.207 1.00 89.62 162 GLY A O 1
ATOM 1350 N N . LYS A 1 163 ? -9.295 14.085 21.428 1.00 91.31 163 LYS A N 1
ATOM 1351 C CA . LYS A 1 163 ? -10.224 13.470 20.467 1.00 91.31 163 LYS A CA 1
ATOM 1352 C C . LYS A 1 163 ? -10.321 11.966 20.680 1.00 91.31 163 LYS A C 1
ATOM 1354 O O . LYS A 1 163 ? -9.305 11.276 20.718 1.00 91.31 163 LYS A O 1
ATOM 1359 N N . GLU A 1 164 ? -11.546 11.465 20.732 1.00 93.50 164 GLU A N 1
ATOM 1360 C CA . GLU A 1 164 ? -11.826 10.052 20.961 1.00 93.50 164 GLU A CA 1
ATOM 1361 C C . GLU A 1 164 ? -12.273 9.332 19.684 1.00 93.50 164 GLU A C 1
ATOM 1363 O O . GLU A 1 164 ? -12.977 9.885 18.831 1.00 93.50 164 GLU A O 1
ATOM 1368 N N . PHE A 1 165 ? -11.895 8.060 19.574 1.00 90.62 165 PHE A N 1
ATOM 1369 C CA . PHE A 1 165 ? -12.156 7.202 18.425 1.00 90.62 165 PHE A CA 1
ATOM 1370 C C . PHE A 1 165 ? -12.729 5.849 18.862 1.00 90.62 165 PHE A C 1
ATOM 1372 O O . PHE A 1 165 ? -12.394 5.301 19.913 1.00 90.62 165 PHE A O 1
ATOM 1379 N N . SER A 1 166 ? -13.588 5.276 18.017 1.00 88.88 166 SER A N 1
ATOM 1380 C CA . SER A 1 166 ? -14.212 3.961 18.228 1.00 88.88 166 SER A CA 1
ATOM 1381 C C . SER A 1 166 ? -13.288 2.779 17.893 1.00 88.88 166 SER A C 1
ATOM 1383 O O . SER A 1 166 ? -13.499 1.667 18.395 1.00 88.88 166 SER A O 1
ATOM 1385 N N . ASP A 1 167 ? -12.239 3.016 17.093 1.00 89.00 167 ASP A N 1
ATOM 1386 C CA . ASP A 1 167 ? -11.241 2.022 16.681 1.00 89.00 167 ASP A CA 1
ATOM 1387 C C . ASP A 1 167 ? -9.793 2.551 16.762 1.00 89.00 167 ASP A C 1
ATOM 1389 O O . ASP A 1 167 ? -9.521 3.733 16.532 1.00 89.00 167 ASP A O 1
ATOM 1393 N N . ARG A 1 168 ? -8.851 1.641 17.045 1.00 89.88 168 ARG A N 1
ATOM 1394 C CA . ARG A 1 168 ? -7.406 1.904 17.124 1.00 89.88 168 ARG A CA 1
ATOM 1395 C C . ARG A 1 168 ? -6.826 2.338 15.786 1.00 89.88 168 ARG A C 1
ATOM 1397 O O . ARG A 1 168 ? -5.918 3.164 15.774 1.00 89.88 168 ARG A O 1
ATOM 1404 N N . SER A 1 169 ? -7.324 1.793 14.676 1.00 89.62 169 SER A N 1
ATOM 1405 C CA . SER A 1 169 ? -6.853 2.153 13.333 1.00 89.62 169 SER A CA 1
ATOM 1406 C C . SER A 1 169 ? -7.119 3.630 13.042 1.00 89.62 169 SER A C 1
ATOM 1408 O O . SER A 1 169 ? -6.226 4.338 12.581 1.00 89.62 169 SER A O 1
ATOM 1410 N N . ASN A 1 170 ? -8.305 4.116 13.420 1.00 90.56 170 ASN A N 1
ATOM 1411 C CA . ASN A 1 170 ? -8.684 5.522 13.282 1.00 90.56 170 ASN A CA 1
ATOM 1412 C C . ASN A 1 170 ? -7.854 6.426 14.197 1.00 90.56 170 ASN A C 1
ATOM 1414 O O . ASN A 1 170 ? -7.364 7.455 13.735 1.00 90.56 170 ASN A O 1
ATOM 1418 N N . LEU A 1 171 ? -7.618 6.020 15.453 1.00 92.62 171 LEU A N 1
ATOM 1419 C CA . LEU A 1 171 ? -6.694 6.740 16.335 1.00 92.62 171 LEU A CA 1
ATOM 1420 C C . LEU A 1 171 ? -5.286 6.802 15.720 1.00 92.62 171 LEU A C 1
ATOM 1422 O O . LEU A 1 171 ? -4.685 7.867 15.687 1.00 92.62 171 LEU A O 1
ATOM 1426 N N . ARG A 1 172 ? -4.758 5.693 15.188 1.00 91.00 172 ARG A N 1
ATOM 1427 C CA . ARG A 1 172 ? -3.422 5.655 14.570 1.00 91.00 172 ARG A CA 1
ATOM 1428 C C . ARG A 1 172 ? -3.324 6.579 13.359 1.00 91.00 172 ARG A C 1
ATOM 1430 O O . ARG A 1 172 ? -2.348 7.317 13.254 1.00 91.00 172 ARG A O 1
ATOM 1437 N N . ALA A 1 173 ? -4.319 6.557 12.474 1.00 89.81 173 ALA A N 1
ATOM 1438 C CA . ALA A 1 173 ? -4.383 7.478 11.344 1.00 89.81 173 ALA A CA 1
ATOM 1439 C C . ALA A 1 173 ? -4.434 8.933 11.834 1.00 89.81 173 ALA A C 1
ATOM 1441 O O . ALA A 1 173 ? -3.653 9.762 11.377 1.00 89.81 173 ALA A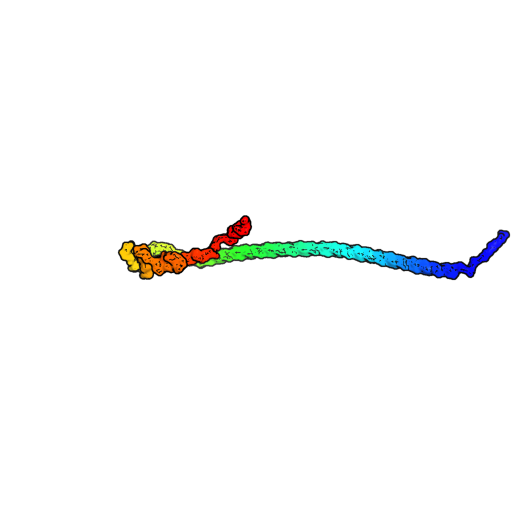 O 1
ATOM 1442 N N . HIS A 1 174 ? -5.254 9.228 12.842 1.00 90.50 174 HIS A N 1
ATOM 1443 C CA . HIS A 1 174 ? -5.296 10.548 13.462 1.00 90.50 174 HIS A CA 1
ATOM 1444 C C . HIS A 1 174 ? -3.953 10.966 14.085 1.00 90.50 174 HIS A C 1
ATOM 1446 O O . HIS A 1 174 ? -3.525 12.100 13.906 1.00 90.50 174 HIS A O 1
ATOM 1452 N N . LEU A 1 175 ? -3.222 10.071 14.752 1.00 88.88 175 LEU A N 1
ATOM 1453 C CA . LEU A 1 175 ? -1.919 10.405 15.338 1.00 88.88 175 LEU A CA 1
ATOM 1454 C C . LEU A 1 175 ? -0.905 10.888 14.287 1.00 88.88 175 LEU A C 1
ATOM 1456 O O . LEU A 1 175 ? -0.031 11.693 14.611 1.00 88.88 175 LEU A O 1
ATOM 1460 N N . THR A 1 176 ? -1.040 10.472 13.022 1.00 86.75 176 THR A N 1
ATOM 1461 C CA . THR A 1 176 ? -0.194 10.998 11.936 1.00 86.75 176 THR A CA 1
ATOM 1462 C C . THR A 1 176 ? -0.463 12.469 11.620 1.00 86.75 176 THR A C 1
ATOM 1464 O O . THR A 1 176 ? 0.464 13.164 11.211 1.00 86.75 176 THR A O 1
ATOM 1467 N N . THR A 1 177 ? -1.666 12.988 11.894 1.00 85.50 177 THR A N 1
ATOM 1468 C CA . THR A 1 177 ? -1.980 14.413 11.689 1.00 85.50 177 THR A CA 1
ATOM 1469 C C . THR A 1 177 ? -1.262 15.301 12.698 1.00 85.50 177 THR A C 1
ATOM 1471 O O . THR A 1 177 ? -0.938 16.441 12.390 1.00 85.50 177 THR A O 1
ATOM 1474 N N . HIS A 1 178 ? -0.965 14.786 13.896 1.00 82.94 178 HIS A N 1
ATOM 1475 C CA . HIS A 1 178 ? -0.130 15.496 14.869 1.00 82.94 178 HIS A CA 1
ATOM 1476 C C . HIS A 1 178 ? 1.347 15.532 14.475 1.00 82.94 178 HIS A C 1
ATOM 1478 O O . HIS A 1 178 ? 2.072 16.421 14.909 1.00 82.94 178 HIS A O 1
ATOM 1484 N N . ASN A 1 179 ? 1.791 14.569 13.669 1.00 70.56 179 ASN A N 1
ATOM 1485 C CA . ASN A 1 179 ? 3.175 14.430 13.233 1.00 70.56 179 ASN A CA 1
ATOM 1486 C C . ASN A 1 179 ? 3.333 14.824 11.754 1.00 70.56 179 ASN A C 1
ATOM 1488 O O . ASN A 1 179 ? 4.185 14.254 11.074 1.00 70.56 179 ASN A O 1
ATOM 1492 N N . ALA A 1 180 ? 2.505 15.744 11.238 1.00 62.19 180 ALA A N 1
ATOM 1493 C CA . ALA A 1 180 ? 2.485 16.157 9.834 1.00 62.19 180 ALA A CA 1
ATOM 1494 C C . ALA A 1 180 ? 3.837 16.752 9.373 1.00 62.19 180 ALA A C 1
ATOM 1496 O O . ALA A 1 180 ? 4.034 17.960 9.312 1.00 62.19 180 ALA A O 1
ATOM 1497 N N . LYS A 1 181 ? 4.777 15.865 9.034 1.00 54.66 181 LYS A N 1
ATOM 1498 C CA . LYS A 1 181 ? 6.047 16.114 8.336 1.00 54.66 181 LYS A CA 1
ATOM 1499 C C . LYS A 1 181 ? 6.307 15.070 7.246 1.00 54.66 181 LYS A C 1
ATOM 1501 O O . LYS A 1 181 ? 7.444 14.848 6.847 1.00 54.66 181 LYS A O 1
ATOM 1506 N N . LYS A 1 182 ? 5.264 14.412 6.733 1.00 50.34 182 LYS A N 1
ATOM 1507 C CA . LYS A 1 182 ? 5.420 13.512 5.587 1.00 50.34 182 LYS A CA 1
ATOM 1508 C C . LYS A 1 182 ? 4.364 13.790 4.530 1.00 50.34 182 LYS A C 1
ATOM 1510 O O . LYS A 1 182 ? 3.364 13.088 4.421 1.00 50.34 182 LYS A O 1
ATOM 1515 N N . CYS A 1 183 ? 4.616 14.839 3.750 1.00 43.28 183 CYS A N 1
ATOM 1516 C CA . CYS A 1 183 ? 4.017 14.990 2.433 1.00 43.28 183 CYS A CA 1
ATOM 1517 C C . CYS A 1 183 ? 4.476 13.802 1.578 1.00 43.28 183 CYS A C 1
ATOM 1519 O O . CYS A 1 183 ? 5.647 13.701 1.227 1.00 43.28 183 CYS A O 1
ATOM 1521 N N . TRP A 1 184 ? 3.558 12.893 1.258 1.00 50.75 184 TRP A N 1
ATOM 1522 C CA . TRP A 1 184 ? 3.775 11.823 0.275 1.00 50.75 184 TRP A CA 1
ATOM 1523 C C . TRP A 1 184 ? 3.541 12.296 -1.169 1.00 50.75 184 TRP A C 1
ATOM 1525 O O . TRP A 1 184 ? 3.499 11.488 -2.089 1.00 50.75 184 TRP A O 1
ATOM 1535 N N . SER A 1 185 ? 3.400 13.604 -1.386 1.00 47.84 185 SER A N 1
ATOM 1536 C CA . SER A 1 185 ? 3.202 14.193 -2.706 1.00 47.84 185 SER A CA 1
ATOM 1537 C C . SER A 1 185 ? 4.095 15.421 -2.886 1.00 47.84 185 SER A C 1
ATOM 1539 O O . SER A 1 185 ? 3.950 16.417 -2.180 1.00 47.84 185 SER A O 1
ATOM 1541 N N . CYS A 1 186 ? 4.989 15.319 -3.872 1.00 46.06 186 CYS A N 1
ATOM 1542 C CA . CYS A 1 186 ? 5.802 16.381 -4.469 1.00 46.06 186 CYS A CA 1
ATOM 1543 C C . CYS A 1 186 ? 6.861 17.064 -3.587 1.00 46.06 186 CYS A C 1
ATOM 1545 O O . CYS A 1 186 ? 6.734 18.228 -3.214 1.00 46.06 186 CYS A O 1
ATOM 1547 N N . ALA A 1 187 ? 8.019 16.404 -3.460 1.00 52.50 187 ALA A N 1
ATOM 1548 C CA . ALA A 1 187 ? 9.291 17.060 -3.128 1.00 52.50 187 ALA A CA 1
ATOM 1549 C C . ALA A 1 187 ? 9.697 18.169 -4.133 1.00 52.50 187 ALA A C 1
ATOM 1551 O O . ALA A 1 187 ? 10.555 18.989 -3.828 1.00 52.50 187 ALA A O 1
ATOM 1552 N N . TRP A 1 188 ? 9.064 18.240 -5.311 1.00 46.62 188 TRP A N 1
ATOM 1553 C CA . TRP A 1 188 ? 9.381 19.234 -6.343 1.00 46.62 188 TRP A CA 1
ATOM 1554 C C . TRP A 1 188 ? 8.609 20.562 -6.212 1.00 46.62 188 TRP A C 1
ATOM 1556 O O . TRP A 1 188 ? 9.107 21.606 -6.619 1.00 46.62 188 TRP A O 1
ATOM 1566 N N . ILE A 1 189 ? 7.415 20.567 -5.601 1.00 54.03 189 ILE A N 1
ATOM 1567 C CA . ILE A 1 189 ? 6.553 21.769 -5.551 1.00 54.03 189 ILE A CA 1
ATOM 1568 C C . ILE A 1 189 ? 6.900 22.681 -4.356 1.00 54.03 189 ILE A C 1
ATOM 1570 O O . ILE A 1 189 ? 6.693 23.892 -4.420 1.00 54.03 189 ILE A O 1
ATOM 1574 N N . CYS A 1 190 ? 7.497 22.146 -3.286 1.00 52.34 190 CYS A N 1
ATOM 1575 C CA . CYS A 1 190 ? 7.781 22.926 -2.074 1.00 52.34 190 CYS A CA 1
ATOM 1576 C C . CYS A 1 190 ? 9.057 23.788 -2.127 1.00 52.34 190 CYS A C 1
ATOM 1578 O O . CYS A 1 190 ? 9.166 24.722 -1.337 1.00 52.34 190 CYS A O 1
ATOM 1580 N N . LEU A 1 191 ? 9.992 23.556 -3.057 1.00 50.31 191 LEU A N 1
ATOM 1581 C CA . LEU A 1 191 ? 11.225 24.359 -3.143 1.00 50.31 191 LEU A CA 1
ATOM 1582 C C . LEU A 1 191 ? 11.014 25.762 -3.745 1.00 50.31 191 LEU A C 1
ATOM 1584 O O . LEU A 1 191 ? 11.859 26.632 -3.565 1.00 50.31 191 LEU A O 1
ATOM 1588 N N . LYS A 1 192 ? 9.874 26.032 -4.399 1.00 51.78 192 LYS A N 1
ATOM 1589 C CA . LYS A 1 192 ? 9.583 27.360 -4.978 1.00 51.78 192 LYS A CA 1
ATOM 1590 C C . LYS A 1 192 ? 9.001 28.385 -3.998 1.00 51.78 192 LYS A C 1
ATOM 1592 O O . LYS A 1 192 ? 8.804 29.528 -4.390 1.00 51.78 192 LYS A O 1
ATOM 1597 N N . LYS A 1 193 ? 8.718 28.012 -2.745 1.00 51.88 193 LYS A N 1
ATOM 1598 C CA . LYS A 1 193 ? 8.178 28.942 -1.731 1.00 51.88 193 LYS A CA 1
ATOM 1599 C C . LYS A 1 193 ? 9.219 29.482 -0.743 1.00 51.88 193 LYS A C 1
ATOM 1601 O O . LYS A 1 193 ? 8.843 30.215 0.159 1.00 51.88 193 LYS A O 1
ATOM 1606 N N . LEU A 1 194 ? 10.499 29.143 -0.916 1.00 49.50 194 LEU A N 1
ATOM 1607 C CA . LEU A 1 194 ? 11.603 29.679 -0.101 1.00 49.50 194 LEU A CA 1
ATOM 1608 C C . LEU A 1 194 ? 12.430 30.761 -0.813 1.00 49.50 194 LEU A C 1
ATOM 1610 O O . LEU A 1 194 ? 13.344 31.310 -0.215 1.00 49.50 194 LEU A O 1
ATOM 1614 N N . PHE A 1 195 ? 12.088 31.100 -2.057 1.00 41.59 195 PHE A N 1
ATOM 1615 C CA . PHE A 1 195 ? 12.688 32.211 -2.794 1.00 41.59 195 PHE A CA 1
ATOM 1616 C C . PHE A 1 195 ? 11.586 33.008 -3.493 1.00 41.59 195 PHE A C 1
ATOM 1618 O O . PHE A 1 195 ? 11.321 32.818 -4.682 1.00 41.59 195 PHE A O 1
ATOM 1625 N N . LYS A 1 196 ? 10.895 33.853 -2.732 1.00 40.47 196 LYS A N 1
ATOM 1626 C CA . LYS A 1 196 ? 10.207 35.029 -3.258 1.00 40.47 196 LYS A CA 1
ATOM 1627 C C . LYS A 1 196 ? 10.119 36.091 -2.180 1.00 40.47 196 LYS A C 1
ATOM 1629 O O . LYS A 1 196 ? 9.832 35.698 -1.029 1.00 40.47 196 LYS A O 1
#

InterPro domains:
  IPR013087 Zinc finger C2H2-type [PF00096] (128-150)
  IPR013087 Zinc finger C2H2-type [PF00096] (158-178)
  IPR013087 Zinc finger C2H2-type [PS00028] (104-124)
  IPR013087 Zinc finger C2H2-type [PS00028] (130-150)
  IPR013087 Zinc finger C2H2-type [PS00028] (158-178)
  IPR013087 Zinc finger C2H2-type [PS50157] (128-155)
  IPR013087 Zinc finger C2H2-type [PS50157] (156-183)
  IPR013087 Zinc finger C2H2-type [SM00355] (102-124)
  IPR013087 Zinc finger C2H2-type [SM00355] (128-150)
  IPR013087 Zinc finger C2H2-type [SM00355] (156-178)
  IPR036236 Zinc finger C2H2 superfamily [SSF57667] (103-139)
  IPR036236 Zinc finger C2H2 superfamily [SSF57667] (128-178)

Foldseek 3Di:
DDDDDDDDPPPPVVVVVVVVVVVVVVVVVVVVVVVVVVVVVVVVVVVVVVVVVVVVVVVVVVVVVVVVVVVVVVVVVVVVVVVVVVVVVVVVVVVVPPQPFDADPVPRDTDSDPVVNVVVVLLVVFPDAAPPPRDTHSDVVVSVLVVCVVVVDFPAADPPPRDGHSDPVVVVVVVVVVVPPDDPDDPPPPVVVVPD

Organism: Meloidogyne enterolobii (NCBI:txid390850)

pLDDT: mean 75.7, std 15.6, range [35.5, 93.5]